Protein AF-0000000079456284 (afdb_homodimer)

Sequence (314 aa):
MHRISYRNSQMFQSAMKPLKIENWASYILQRLMSLLEKGTKCDAVLQLADGKSFMAHSLILFTCSPYFDKPHHKLNDGSSVFLLPPETDDESLVAILRFMYTGKLDISHENFTRIHKLAKILQMHILVQFLASIKRSPVASTRSPQVPKSAHTADMCMHRISYRNSQMFQSAMKPLKIENWASYILQRLMSLLEKGTKCDAVLQLADGKSFMAHSLILFTCSPYFDKPHHKLNDGSSVFLLPPETDDESLVAILRFMYTGKLDISHENFTRIHKLAKILQMHILVQFLASIKRSPVASTRSPQVPKSAHTADMC

pLDDT: mean 82.02, std 24.57, range [24.94, 98.94]

Foldseek 3Di:
DDPPPVDDPVDPDVPPPDDDDPCVVVVVLVVQVVCLVVVHPFQEWEAEPVGDIGTHHLVLLVVQFVLSVDDFDADPVGGTYDYADHLDDPVLVVQVRCCSSHVDGDDDPVCLVVNLVRCVVRVRPVVNVVSVVVVPPPPPPPPPPPPPPPCPDDPPD/DDPPPVDDPVDPDVPPPDDDDPCVVVVVLVVQVVCLVVVHPFQEWEAEPVGDIGTHHLVLLVVQFVLSVDDFDADPVGGTYDYADHLDDPVLVVQVRVCSSHVDGDDDPVCLVVNLVRCVVRVRPVVNVVSVVVVPPPPPPPPDPPDPPPCPPPPPD

Secondary structure (DSSP, 8-state):
------S-----S-----EE-TTHHHHHHHHHHHHHHHTTT--EEEE-TTS-EEEE-HHHHHHH-GGGGS--EE-TTS-EEEEPPTT--HHHHHHHHHHHHHSEE---TTTHHHHHHHHHHTT-HHHHHHHHHHHTS--------------------/------------S-----EE-TTHHHHHHHHHHHHHHHTTT--EEEE-TTS-EEEE-HHHHHHH-GGGGS--EE-TTS-EEEEPPTT--HHHHHHHHHHHHHSEE---TTTHHHHHHHHHHTT-HHHHHHHHHHHTS--------------------

Radius of gyration: 28.11 Å; Cα contacts (8 Å, |Δi|>4): 378; chains: 2; bounding box: 84×124×36 Å

Structure (mmCIF, N/CA/C/O backbone):
data_AF-0000000079456284-model_v1
#
loop_
_entity.id
_entity.type
_entity.pdbx_description
1 polymer 'BTB domain-containing protein'
#
loop_
_atom_site.group_PDB
_atom_site.id
_atom_site.type_symbol
_atom_site.label_atom_id
_atom_site.label_alt_id
_atom_site.label_comp_id
_atom_site.label_asym_id
_atom_site.label_entity_id
_atom_site.label_seq_id
_atom_site.pdbx_PDB_ins_code
_atom_site.Cartn_x
_atom_site.Cartn_y
_atom_site.Cartn_z
_atom_site.occupancy
_atom_site.B_iso_or_equiv
_atom_site.auth_seq_id
_atom_site.auth_comp_id
_atom_site.auth_asym_id
_atom_site.auth_atom_id
_atom_site.pdbx_PDB_model_num
ATOM 1 N N . MET A 1 1 ? -16.672 15.75 -4.84 1 32.16 1 MET A N 1
ATOM 2 C CA . MET A 1 1 ? -15.508 14.93 -4.496 1 32.16 1 MET A CA 1
ATOM 3 C C . MET A 1 1 ? -14.242 15.484 -5.137 1 32.16 1 MET A C 1
ATOM 5 O O . MET A 1 1 ? -14.164 15.617 -6.359 1 32.16 1 MET A O 1
ATOM 9 N N . HIS A 1 2 ? -13.586 16.422 -4.453 1 35.91 2 HIS A N 1
ATOM 10 C CA . HIS A 1 2 ? -12.469 17.125 -5.062 1 35.91 2 HIS A CA 1
ATOM 11 C C . HIS A 1 2 ? -11.273 16.203 -5.285 1 35.91 2 HIS A C 1
ATOM 13 O O . HIS A 1 2 ? -10.914 15.43 -4.402 1 35.91 2 HIS A O 1
ATOM 19 N N . ARG A 1 3 ? -11.141 15.836 -6.492 1 39.69 3 ARG A N 1
ATOM 20 C CA . ARG A 1 3 ? -9.93 15.148 -6.93 1 39.69 3 ARG A CA 1
ATOM 21 C C . ARG A 1 3 ? -8.695 16.016 -6.715 1 39.69 3 ARG A C 1
ATOM 23 O O . ARG A 1 3 ? -8.641 17.156 -7.188 1 39.69 3 ARG A O 1
ATOM 30 N N . ILE A 1 4 ? -8.023 15.867 -5.676 1 42.25 4 ILE A N 1
ATOM 31 C CA . ILE A 1 4 ? -6.82 16.641 -5.418 1 42.25 4 ILE A CA 1
ATOM 32 C C . ILE A 1 4 ? -5.879 16.547 -6.617 1 42.25 4 ILE A C 1
ATOM 34 O O . ILE A 1 4 ? -5.492 15.453 -7.027 1 42.25 4 ILE A O 1
ATOM 38 N N . SER A 1 5 ? -6.082 17.453 -7.531 1 36.69 5 SER A N 1
ATOM 39 C CA . SER A 1 5 ? -5.023 17.547 -8.531 1 36.69 5 SER A CA 1
ATOM 40 C C . SER A 1 5 ? -3.656 17.719 -7.871 1 36.69 5 SER A C 1
ATOM 42 O O . SER A 1 5 ? -3.365 18.766 -7.285 1 36.69 5 SER A O 1
ATOM 44 N N . TYR A 1 6 ? -3.049 16.688 -7.402 1 40.16 6 TYR A N 1
ATOM 45 C CA . TYR A 1 6 ? -1.74 16.734 -6.762 1 40.16 6 TYR A CA 1
ATOM 46 C C . TYR A 1 6 ? -0.737 17.484 -7.629 1 40.16 6 TYR A C 1
ATOM 48 O O . TYR A 1 6 ? 0.429 17.625 -7.254 1 40.16 6 TYR A O 1
ATOM 56 N N . ARG A 1 7 ? -1.041 17.859 -8.898 1 36.09 7 ARG A N 1
ATOM 57 C CA . ARG A 1 7 ? -0.056 18.406 -9.828 1 36.09 7 ARG A CA 1
ATOM 58 C C . ARG A 1 7 ? 0.645 19.625 -9.227 1 36.09 7 ARG A C 1
ATOM 60 O O . ARG A 1 7 ? 0.271 20.094 -8.148 1 36.09 7 ARG A O 1
ATOM 67 N N . ASN A 1 8 ? 0.872 20.719 -10.188 1 33.97 8 ASN A N 1
ATOM 68 C CA . ASN A 1 8 ? 1.872 21.734 -10.453 1 33.97 8 ASN A CA 1
ATOM 69 C C . ASN A 1 8 ? 1.689 22.953 -9.547 1 33.97 8 ASN A C 1
ATOM 71 O O . ASN A 1 8 ? 1.101 23.953 -9.953 1 33.97 8 ASN A O 1
ATOM 75 N N . SER A 1 9 ? 1.181 22.812 -8.438 1 34.94 9 SER A N 1
ATOM 76 C CA . SER A 1 9 ? 1.235 24.172 -7.895 1 34.94 9 SER A CA 1
ATOM 77 C C . SER A 1 9 ? 2.672 24.672 -7.809 1 34.94 9 SER A C 1
ATOM 79 O O . SER A 1 9 ? 3.369 24.422 -6.828 1 34.94 9 SER A O 1
ATOM 81 N N . GLN A 1 10 ? 3.5 24.797 -8.883 1 33.62 10 GLN A N 1
ATOM 82 C CA . GLN A 1 10 ? 4.77 25.516 -8.961 1 33.62 10 GLN A CA 1
ATOM 83 C C . GLN A 1 10 ? 4.625 26.953 -8.445 1 33.62 10 GLN A C 1
ATOM 85 O O . GLN A 1 10 ? 4.707 27.906 -9.219 1 33.62 10 GLN A O 1
ATOM 90 N N . MET A 1 11 ? 3.738 27.391 -7.688 1 32.56 11 MET A N 1
ATOM 91 C CA . MET A 1 11 ? 3.807 28.828 -7.445 1 32.56 11 MET A CA 1
ATOM 92 C C . MET A 1 11 ? 5.18 29.219 -6.91 1 32.56 11 MET A C 1
ATOM 94 O O . MET A 1 11 ? 5.871 28.406 -6.297 1 32.56 11 MET A O 1
ATOM 98 N N . PHE A 1 12 ? 5.773 30.594 -7.102 1 35.44 12 PHE A N 1
ATOM 99 C CA . PHE A 1 12 ? 6.926 31.453 -6.883 1 35.44 12 PHE A CA 1
ATOM 100 C C . PHE A 1 12 ? 7.344 31.438 -5.418 1 35.44 12 PHE A C 1
ATOM 102 O O . PHE A 1 12 ? 8.102 32.312 -4.977 1 35.44 12 PHE A O 1
ATOM 109 N N . GLN A 1 13 ? 6.523 31.047 -4.41 1 39.56 13 GLN A N 1
ATOM 110 C CA . GLN A 1 13 ? 6.977 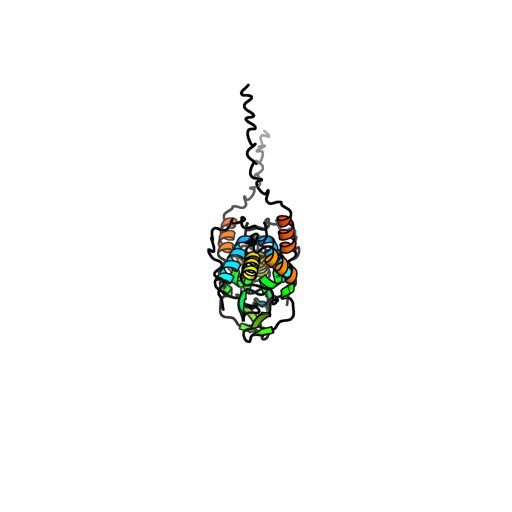31.375 -3.062 1 39.56 13 GLN A CA 1
ATOM 111 C C . GLN A 1 13 ? 8.383 30.844 -2.809 1 39.56 13 GLN A C 1
ATOM 113 O O . GLN A 1 13 ? 8.82 29.906 -3.467 1 39.56 13 GLN A O 1
ATOM 118 N N . SER A 1 14 ? 9.336 31.516 -2.174 1 41.56 14 SER A N 1
ATOM 119 C CA . SER A 1 14 ? 10.625 31.047 -1.672 1 41.56 14 SER A CA 1
ATOM 120 C C . SER A 1 14 ? 10.594 29.562 -1.357 1 41.56 14 SER A C 1
ATOM 122 O O . SER A 1 14 ? 9.945 29.141 -0.397 1 41.56 14 SER A O 1
ATOM 124 N N . ALA A 1 15 ? 10.344 28.672 -2.291 1 46.44 15 ALA A N 1
ATOM 125 C CA . ALA A 1 15 ? 10.055 27.25 -2.457 1 46.44 15 ALA A CA 1
ATOM 126 C C . ALA A 1 15 ? 10.961 26.391 -1.571 1 46.44 15 ALA A C 1
ATOM 128 O O . ALA A 1 15 ? 12.18 26.375 -1.754 1 46.44 15 ALA A O 1
ATOM 129 N N . MET A 1 16 ? 10.922 26.641 -0.245 1 55.06 16 MET A N 1
ATOM 130 C CA . MET A 1 16 ? 11.664 25.625 0.488 1 55.06 16 MET A CA 1
ATOM 131 C C . MET A 1 16 ? 11.578 24.281 -0.221 1 55.06 16 MET A C 1
ATOM 133 O O . MET A 1 16 ? 10.547 23.938 -0.805 1 55.06 16 MET A O 1
ATOM 137 N N . LYS A 1 17 ? 12.719 23.797 -0.726 1 59.44 17 LYS A N 1
ATOM 138 C CA . LYS A 1 17 ? 12.906 22.484 -1.328 1 59.44 17 LYS A CA 1
ATOM 139 C C . LYS A 1 17 ? 12 21.438 -0.673 1 59.44 17 LYS A C 1
ATOM 141 O O . LYS A 1 17 ? 11.844 21.422 0.549 1 59.44 17 LYS A O 1
ATOM 146 N N . PRO A 1 18 ? 11.211 20.781 -1.5 1 70.31 18 PRO A N 1
ATOM 147 C CA . PRO A 1 18 ? 10.492 19.656 -0.876 1 70.31 18 PRO A CA 1
ATOM 148 C C . PRO A 1 18 ? 11.406 18.766 -0.047 1 70.31 18 PRO A C 1
ATOM 150 O O . PRO A 1 18 ? 12.555 18.516 -0.439 1 70.31 18 PRO A O 1
ATOM 153 N N . LEU A 1 19 ? 11.023 18.656 1.148 1 88.06 19 LEU A N 1
ATOM 154 C CA . LEU A 1 19 ? 11.742 17.766 2.043 1 88.06 19 LEU A CA 1
ATOM 155 C C . LEU A 1 19 ? 11.273 16.328 1.852 1 88.06 19 LEU A C 1
ATOM 157 O O . LEU A 1 19 ? 10.086 16.078 1.61 1 88.06 19 LEU A O 1
ATOM 161 N N . LYS A 1 20 ? 12.242 15.477 1.733 1 92.38 20 LYS A N 1
ATOM 162 C CA . LYS A 1 20 ? 11.922 14.078 1.493 1 92.38 20 LYS A CA 1
ATOM 163 C C . LYS A 1 20 ? 12.555 13.18 2.549 1 92.38 20 LYS A C 1
ATOM 165 O O . LYS A 1 20 ? 13.719 13.359 2.91 1 92.38 20 LYS A O 1
ATOM 170 N N . ILE A 1 21 ? 11.766 12.414 3.1 1 94.06 21 ILE A N 1
ATOM 171 C CA . ILE A 1 21 ? 12.312 11.328 3.908 1 94.06 21 ILE A CA 1
ATOM 172 C C . ILE A 1 21 ? 12.828 10.219 2.998 1 94.06 21 ILE A C 1
ATOM 174 O O . ILE A 1 21 ? 12.055 9.617 2.244 1 94.06 21 ILE A O 1
ATOM 178 N N . GLU A 1 22 ? 14.086 9.969 3.244 1 91.31 22 GLU A N 1
ATOM 179 C CA . GLU A 1 22 ? 14.711 8.93 2.432 1 91.31 22 GLU A CA 1
ATOM 180 C C . GLU A 1 22 ? 14.234 7.539 2.855 1 91.31 22 GLU A C 1
ATOM 182 O O . GLU A 1 22 ? 13.898 7.324 4.02 1 91.31 22 GLU A O 1
ATOM 187 N N . ASN A 1 23 ? 14.078 6.633 2.012 1 95.31 23 ASN A N 1
ATOM 188 C CA . ASN A 1 23 ? 13.703 5.238 2.246 1 95.31 23 ASN A CA 1
ATOM 189 C C . ASN A 1 23 ? 12.273 5.117 2.756 1 95.31 23 ASN A C 1
ATOM 191 O O . ASN A 1 23 ? 11.953 4.191 3.502 1 95.31 23 ASN A O 1
ATOM 195 N N . TRP A 1 24 ? 11.5 6.148 2.535 1 97.88 24 TRP A N 1
ATOM 196 C CA . TRP A 1 24 ? 10.102 6.145 2.938 1 97.88 24 TRP A CA 1
ATOM 197 C C . TRP A 1 24 ? 9.359 4.969 2.312 1 97.88 24 TRP A C 1
ATOM 199 O O . TRP A 1 24 ? 8.609 4.262 2.996 1 97.88 24 TRP A O 1
ATOM 209 N N . ALA A 1 25 ? 9.633 4.746 1.046 1 98.38 25 ALA A N 1
ATOM 210 C CA . ALA A 1 25 ? 8.945 3.67 0.336 1 98.38 25 ALA A CA 1
ATOM 211 C C . ALA A 1 25 ? 9.25 2.316 0.969 1 98.38 25 ALA A C 1
ATOM 213 O O . ALA A 1 25 ? 8.352 1.486 1.137 1 98.38 25 ALA A O 1
ATOM 214 N N . SER A 1 26 ? 10.484 2.119 1.29 1 97.94 26 SER A N 1
ATOM 215 C CA . SER A 1 26 ? 10.875 0.873 1.941 1 97.94 26 SER A CA 1
ATOM 216 C C . SER A 1 26 ? 10.195 0.722 3.299 1 97.94 26 SER A C 1
ATOM 218 O O . SER A 1 26 ? 9.766 -0.373 3.664 1 97.94 26 SER A O 1
ATOM 220 N N . TYR A 1 27 ? 10.102 1.815 4.008 1 98.12 27 TYR A N 1
ATOM 221 C CA . TYR A 1 27 ? 9.438 1.807 5.301 1 98.12 27 TYR A CA 1
ATOM 222 C C . TYR A 1 27 ? 7.969 1.409 5.156 1 98.12 27 TYR A C 1
ATOM 224 O O . TYR A 1 27 ? 7.477 0.554 5.895 1 98.12 27 TYR A O 1
ATOM 232 N N . ILE A 1 28 ? 7.297 1.982 4.191 1 98.75 28 ILE A N 1
ATOM 233 C CA . ILE A 1 28 ? 5.879 1.712 3.979 1 98.75 28 ILE A CA 1
ATOM 234 C C . ILE A 1 28 ? 5.684 0.246 3.6 1 98.75 28 ILE A C 1
ATOM 236 O O . ILE A 1 28 ? 4.812 -0.434 4.148 1 98.75 28 ILE A O 1
ATOM 240 N N . LEU A 1 29 ? 6.441 -0.225 2.689 1 98.75 29 LEU A N 1
ATOM 241 C CA . LEU A 1 29 ? 6.281 -1.598 2.223 1 98.75 29 LEU A CA 1
ATOM 242 C C . LEU A 1 29 ? 6.574 -2.592 3.342 1 98.75 29 LEU A C 1
ATOM 244 O O . LEU A 1 29 ? 5.922 -3.633 3.438 1 98.75 29 LEU A O 1
ATOM 248 N N . GLN A 1 30 ? 7.551 -2.281 4.168 1 98.5 30 GLN A N 1
ATOM 249 C CA . GLN A 1 30 ? 7.852 -3.131 5.312 1 98.5 30 GLN A CA 1
ATOM 250 C C . GLN A 1 30 ? 6.668 -3.199 6.273 1 98.5 30 GLN A C 1
ATOM 252 O O . GLN A 1 30 ? 6.359 -4.262 6.816 1 98.5 30 GLN A O 1
ATOM 257 N N . ARG A 1 31 ? 6.09 -2.119 6.484 1 98.69 31 ARG A N 1
ATOM 258 C CA . ARG A 1 31 ? 4.91 -2.102 7.344 1 98.69 31 ARG A CA 1
ATOM 259 C C . ARG A 1 31 ? 3.77 -2.904 6.727 1 98.69 31 ARG A C 1
ATOM 261 O O . ARG A 1 31 ? 3.068 -3.637 7.426 1 98.69 31 ARG A O 1
ATOM 268 N N . LEU A 1 32 ? 3.609 -2.746 5.445 1 98.88 32 LEU A N 1
ATOM 269 C CA . LEU A 1 32 ? 2.584 -3.52 4.75 1 98.88 32 LEU A CA 1
ATOM 270 C C . LEU A 1 32 ? 2.871 -5.016 4.852 1 98.88 32 LEU A C 1
ATOM 272 O O . LEU A 1 32 ? 1.95 -5.816 5.012 1 98.88 32 LEU A O 1
ATOM 276 N N . MET A 1 33 ? 4.121 -5.387 4.746 1 98.69 33 MET A N 1
ATOM 277 C CA . MET A 1 33 ? 4.512 -6.785 4.922 1 98.69 33 MET A CA 1
ATOM 278 C C . MET A 1 33 ? 4.148 -7.281 6.316 1 98.69 33 MET A C 1
ATOM 280 O O . MET A 1 33 ? 3.639 -8.391 6.473 1 98.69 33 MET A O 1
ATOM 284 N N . SER A 1 34 ? 4.434 -6.457 7.301 1 98.62 34 SER A N 1
ATOM 285 C CA . SER A 1 34 ? 4.09 -6.812 8.672 1 98.62 34 SER A CA 1
ATOM 286 C C . SER A 1 34 ? 2.586 -7.008 8.836 1 98.62 34 SER A C 1
ATOM 288 O O . SER A 1 34 ? 2.145 -7.93 9.523 1 98.62 34 SER A O 1
ATOM 290 N N . LEU A 1 35 ? 1.816 -6.168 8.219 1 98.69 35 LEU A N 1
ATOM 291 C CA . LEU A 1 35 ? 0.365 -6.301 8.266 1 98.69 35 LEU A CA 1
ATOM 292 C C . LEU A 1 35 ? -0.084 -7.602 7.613 1 98.69 35 LEU A C 1
ATOM 294 O O . LEU A 1 35 ? -0.994 -8.273 8.109 1 98.69 35 LEU A O 1
ATOM 298 N N . LEU A 1 36 ? 0.543 -7.895 6.492 1 98.62 36 LEU A N 1
ATOM 299 C CA . LEU A 1 36 ? 0.215 -9.148 5.816 1 98.62 36 LEU A CA 1
ATOM 300 C C . LEU A 1 36 ? 0.466 -10.336 6.73 1 98.62 36 LEU A C 1
ATOM 302 O O . LEU A 1 36 ? -0.385 -11.227 6.852 1 98.62 36 LEU A O 1
ATOM 306 N N . GLU A 1 37 ? 1.583 -10.32 7.398 1 97.94 37 GLU A N 1
ATOM 307 C CA . GLU A 1 37 ? 1.977 -11.43 8.266 1 97.94 37 GLU A CA 1
ATOM 308 C C . GLU A 1 37 ? 1.005 -11.594 9.43 1 97.94 37 GLU A C 1
ATOM 310 O O . GLU A 1 37 ? 0.738 -12.711 9.867 1 97.94 37 GLU A O 1
ATOM 315 N N . LYS A 1 38 ? 0.488 -10.508 9.867 1 98 38 LYS A N 1
ATOM 316 C CA . LYS A 1 38 ? -0.421 -10.531 11.008 1 98 38 LYS A CA 1
ATOM 317 C C . LYS A 1 38 ? -1.867 -10.719 10.555 1 98 38 LYS A C 1
ATOM 319 O O . LYS A 1 38 ? -2.766 -10.883 11.383 1 98 38 LYS A O 1
ATOM 324 N N . GLY A 1 39 ? -2.088 -10.609 9.297 1 97.81 39 GLY A N 1
ATOM 325 C CA . GLY A 1 39 ? -3.436 -10.711 8.766 1 97.81 39 GLY A CA 1
ATOM 326 C C . GLY A 1 39 ? -4.273 -9.477 9.023 1 97.81 39 GLY A C 1
ATOM 327 O O . GLY A 1 39 ? -5.504 -9.516 8.922 1 97.81 39 GLY A O 1
ATOM 328 N N . THR A 1 40 ? -3.576 -8.438 9.391 1 98.19 40 THR A N 1
ATOM 329 C CA . THR A 1 40 ? -4.27 -7.199 9.727 1 98.19 40 THR A CA 1
ATOM 330 C C . THR A 1 40 ? -4.691 -6.453 8.461 1 98.19 40 THR A C 1
ATOM 332 O O . THR A 1 40 ? -3.881 -6.258 7.555 1 98.19 40 THR A O 1
ATOM 335 N N . LYS A 1 41 ? -5.961 -6.102 8.352 1 97.69 41 LYS A N 1
ATOM 336 C CA . LYS A 1 41 ? -6.566 -5.312 7.285 1 97.69 41 LYS A CA 1
ATOM 337 C C . LYS A 1 41 ? -6.508 -6.051 5.949 1 97.69 41 LYS A C 1
ATOM 339 O O . LYS A 1 41 ? -6.59 -5.43 4.887 1 97.69 41 LYS A O 1
ATOM 344 N N . CYS A 1 42 ? -6.285 -7.344 6.016 1 98.5 42 CYS A N 1
ATOM 345 C CA . CYS A 1 42 ? -6.379 -8.117 4.781 1 98.5 42 CYS A CA 1
ATOM 346 C C . CYS A 1 42 ? -7.82 -8.195 4.297 1 98.5 42 CYS A C 1
ATOM 348 O O . CYS A 1 42 ? -8.727 -8.516 5.07 1 98.5 42 CYS A O 1
ATOM 350 N N . ASP A 1 43 ? -7.984 -7.934 3.004 1 98.12 43 ASP A N 1
ATOM 351 C CA . ASP A 1 43 ? -9.344 -7.871 2.477 1 98.12 43 ASP A CA 1
ATOM 352 C C . ASP A 1 43 ? -9.477 -8.703 1.206 1 98.12 43 ASP A C 1
ATOM 354 O O . ASP A 1 43 ? -10.383 -8.477 0.402 1 98.12 43 ASP A O 1
ATOM 358 N N . ALA A 1 44 ? -8.609 -9.625 0.939 1 98.62 44 ALA A N 1
ATOM 359 C CA . ALA A 1 44 ? -8.672 -10.547 -0.193 1 98.62 44 ALA A CA 1
ATOM 360 C C . ALA A 1 44 ? -8.328 -11.969 0.239 1 98.62 44 ALA A C 1
ATOM 362 O O . ALA A 1 44 ? -7.422 -12.18 1.047 1 98.62 44 ALA A O 1
ATOM 363 N N . VAL A 1 45 ? -9.055 -12.844 -0.279 1 98.5 45 VAL A N 1
ATOM 364 C CA . VAL A 1 45 ? -8.812 -14.266 -0.057 1 98.5 45 VAL A CA 1
ATOM 365 C C . VAL A 1 45 ? -8.43 -14.938 -1.374 1 98.5 45 VAL A C 1
ATOM 367 O O . VAL A 1 45 ? -9.188 -14.883 -2.35 1 98.5 45 VAL A O 1
ATOM 370 N N . LEU A 1 46 ? -7.258 -15.492 -1.42 1 98.56 46 LEU A N 1
ATOM 371 C CA . LEU A 1 46 ? -6.789 -16.266 -2.557 1 98.56 46 LEU A CA 1
ATOM 372 C C . LEU A 1 46 ? -7 -17.766 -2.314 1 98.56 46 LEU A C 1
ATOM 374 O O . LEU A 1 46 ? -6.395 -18.344 -1.41 1 98.56 46 LEU A O 1
ATOM 378 N N . GLN A 1 47 ? -7.781 -18.344 -3.156 1 97.94 47 GLN A N 1
ATOM 379 C CA . GLN A 1 47 ? -8.164 -19.734 -2.949 1 97.94 47 GLN A CA 1
ATOM 380 C C . GLN A 1 47 ? -7.477 -20.656 -3.955 1 97.94 47 GLN A C 1
ATOM 382 O O . GLN A 1 47 ? -7.52 -20.406 -5.16 1 97.94 47 GLN A O 1
ATOM 387 N N . LEU A 1 48 ? -6.867 -21.688 -3.447 1 98 48 LEU A N 1
ATOM 388 C CA . LEU A 1 48 ? -6.238 -22.703 -4.281 1 98 48 LEU A CA 1
ATOM 389 C C . LEU A 1 48 ? -7.211 -23.844 -4.582 1 98 48 LEU A C 1
ATOM 391 O O . LEU A 1 48 ? -8.25 -23.969 -3.928 1 98 48 LEU A O 1
ATOM 395 N N . ALA A 1 49 ? -6.879 -24.688 -5.551 1 96.5 49 ALA A N 1
ATOM 396 C CA . ALA A 1 49 ? -7.734 -25.781 -6 1 96.5 49 ALA A CA 1
ATOM 397 C C . ALA A 1 49 ? -7.914 -26.812 -4.902 1 96.5 49 ALA A C 1
ATOM 399 O O . ALA A 1 49 ? -8.961 -27.469 -4.812 1 96.5 49 ALA A O 1
ATOM 400 N N . ASP A 1 50 ? -6.965 -26.953 -4.062 1 95.56 50 ASP A N 1
ATOM 401 C CA . ASP A 1 50 ? -7.035 -27.984 -3.033 1 95.56 50 ASP A CA 1
ATOM 402 C C . ASP A 1 50 ? -7.809 -27.5 -1.812 1 95.56 50 ASP A C 1
ATOM 404 O O . ASP A 1 50 ? -7.902 -28.203 -0.804 1 95.56 50 ASP A O 1
ATOM 408 N N . GLY A 1 51 ? -8.234 -26.266 -1.8 1 94.88 51 GLY A N 1
ATOM 409 C CA . GLY A 1 51 ? -9.078 -25.75 -0.729 1 94.88 51 GLY A CA 1
ATOM 410 C C . GLY A 1 51 ? -8.344 -24.828 0.217 1 94.88 51 GLY A C 1
ATOM 411 O O . GLY A 1 51 ? -8.969 -24.141 1.029 1 94.88 51 GLY A O 1
ATOM 412 N N . LYS A 1 52 ? -7.027 -24.828 0.103 1 97.12 52 LYS A N 1
ATOM 413 C CA . LYS A 1 52 ? -6.258 -23.875 0.913 1 97.12 52 LYS A CA 1
ATOM 414 C C . LYS A 1 52 ? -6.52 -22.438 0.482 1 97.12 52 LYS A C 1
ATOM 416 O O . LYS A 1 52 ? -6.836 -22.188 -0.681 1 97.12 52 LYS A O 1
ATOM 421 N N . SER A 1 53 ? -6.453 -21.578 1.447 1 97.31 53 SER A N 1
ATOM 422 C CA . SER A 1 53 ? -6.68 -20.172 1.142 1 97.31 53 SER A CA 1
ATOM 423 C C . SER A 1 53 ? -5.637 -19.281 1.815 1 97.31 53 SER A C 1
ATOM 425 O O . SER A 1 53 ? -5.125 -19.625 2.887 1 97.31 53 SER A O 1
ATOM 427 N N . PHE A 1 54 ? -5.324 -18.188 1.221 1 98.25 54 PHE A N 1
ATOM 428 C CA . PHE A 1 54 ? -4.398 -17.172 1.715 1 98.25 54 PHE A CA 1
ATOM 429 C C . PHE A 1 54 ? -5.043 -15.797 1.688 1 98.25 54 PHE A C 1
ATOM 431 O O . PHE A 1 54 ? -5.809 -15.484 0.777 1 98.25 54 PHE A O 1
ATOM 438 N N . MET A 1 55 ? -4.707 -15.016 2.689 1 98.25 55 MET A N 1
ATOM 439 C CA . MET A 1 55 ? -5.227 -13.648 2.729 1 98.25 55 MET A CA 1
ATOM 440 C C . MET A 1 55 ? -4.156 -12.648 2.314 1 98.25 55 MET A C 1
ATOM 442 O O . MET A 1 55 ? -2.965 -12.883 2.516 1 98.25 55 MET A O 1
ATOM 446 N N . ALA A 1 56 ? -4.551 -11.617 1.722 1 98.81 56 ALA A N 1
ATOM 447 C CA . ALA A 1 56 ? -3.664 -10.523 1.316 1 98.81 56 ALA A CA 1
ATOM 448 C C . ALA A 1 56 ? -4.43 -9.211 1.19 1 98.81 56 ALA A C 1
ATOM 450 O O . ALA A 1 56 ? -5.629 -9.156 1.467 1 98.81 56 ALA A O 1
ATOM 451 N N . HIS A 1 57 ? -3.801 -8.172 0.943 1 98.88 57 HIS A N 1
ATOM 452 C CA . HIS A 1 57 ? -4.438 -6.887 0.681 1 98.88 57 HIS A CA 1
ATOM 453 C C . HIS A 1 57 ? -4.758 -6.723 -0.8 1 98.88 57 HIS A C 1
ATOM 455 O O . HIS A 1 57 ? -3.859 -6.754 -1.642 1 98.88 57 HIS A O 1
ATOM 461 N N . SER A 1 58 ? -6.02 -6.508 -1.109 1 98.56 58 SER A N 1
ATOM 462 C CA . SER A 1 58 ? -6.441 -6.41 -2.502 1 98.56 58 SER A CA 1
ATOM 463 C C . SER A 1 58 ? -5.727 -5.273 -3.223 1 98.56 58 SER A C 1
ATOM 465 O O . SER A 1 58 ? -5.414 -5.379 -4.41 1 98.56 58 SER A O 1
ATOM 467 N N . LEU A 1 59 ? -5.488 -4.172 -2.471 1 98.88 59 LEU A N 1
ATOM 468 C CA . LEU A 1 59 ? -4.805 -3.027 -3.062 1 98.88 59 LEU A CA 1
ATOM 469 C C . LEU A 1 59 ? -3.416 -3.416 -3.553 1 98.88 59 LEU A C 1
ATOM 471 O O . LEU A 1 59 ? -3.016 -3.041 -4.656 1 98.88 59 LEU A O 1
ATOM 475 N N . ILE A 1 60 ? -2.613 -4.16 -2.762 1 98.94 60 ILE A N 1
ATOM 476 C CA . ILE A 1 60 ? -1.269 -4.582 -3.137 1 98.94 60 ILE A CA 1
ATOM 477 C C . ILE A 1 60 ? -1.345 -5.586 -4.285 1 98.94 60 ILE A C 1
ATOM 479 O O . ILE A 1 60 ? -0.56 -5.512 -5.234 1 98.94 60 ILE A O 1
ATOM 483 N N . LEU A 1 61 ? -2.324 -6.543 -4.227 1 98.81 61 LEU A N 1
ATOM 484 C CA . LEU A 1 61 ? -2.521 -7.496 -5.312 1 98.81 61 LEU A CA 1
ATOM 485 C C . LEU A 1 61 ? -2.768 -6.773 -6.633 1 98.81 61 LEU A C 1
ATOM 487 O O . LEU A 1 61 ? -2.105 -7.055 -7.633 1 98.81 61 LEU A O 1
ATOM 491 N N . PHE A 1 62 ? -3.664 -5.824 -6.578 1 98.75 62 PHE A N 1
ATOM 492 C CA . PHE A 1 62 ? -4.035 -5.059 -7.766 1 98.75 62 PHE A CA 1
ATOM 493 C C . PHE A 1 62 ? -2.85 -4.25 -8.281 1 98.75 62 PHE A C 1
ATOM 495 O O . PHE A 1 62 ? -2.621 -4.176 -9.492 1 98.75 62 PHE A O 1
ATOM 502 N N . THR A 1 63 ? -2.127 -3.674 -7.402 1 98.69 63 THR A N 1
ATOM 503 C CA . THR A 1 63 ? -0.99 -2.828 -7.746 1 98.69 63 THR A CA 1
ATOM 504 C C . THR A 1 63 ? 0.087 -3.635 -8.461 1 98.69 63 THR A C 1
ATOM 506 O O . THR A 1 63 ? 0.731 -3.135 -9.391 1 98.69 63 THR A O 1
ATOM 509 N N . CYS A 1 64 ? 0.255 -4.863 -8.117 1 98.56 64 CYS A N 1
ATOM 510 C CA . CYS A 1 64 ? 1.352 -5.684 -8.625 1 98.56 64 CYS A CA 1
ATOM 511 C C . CYS A 1 64 ? 0.899 -6.535 -9.805 1 98.56 64 CYS A C 1
ATOM 513 O O . CYS A 1 64 ? 1.722 -6.984 -10.602 1 98.56 64 CYS A O 1
ATOM 515 N N . SER A 1 65 ? -0.381 -6.809 -9.914 1 98.62 65 SER A N 1
ATOM 516 C CA . SER A 1 65 ? -0.874 -7.805 -10.859 1 98.62 65 SER A CA 1
ATOM 517 C C . SER A 1 65 ? -2.23 -7.402 -11.43 1 98.62 65 SER A C 1
ATOM 519 O O . SER A 1 65 ? -3.254 -7.52 -10.75 1 98.62 65 SER A O 1
ATOM 521 N N . PRO A 1 66 ? -2.322 -6.996 -12.711 1 97.75 66 PRO A N 1
ATOM 522 C CA . PRO A 1 66 ? -3.605 -6.684 -13.344 1 97.75 66 PRO A CA 1
ATOM 523 C C . PRO A 1 66 ? -4.582 -7.855 -13.312 1 97.75 66 PRO A C 1
ATOM 525 O O . PRO A 1 66 ? -5.785 -7.664 -13.5 1 97.75 66 PRO A O 1
ATOM 528 N N . TYR A 1 67 ? -4.074 -9.016 -13.086 1 98.19 67 TYR A N 1
ATOM 529 C CA . TYR A 1 67 ? -4.91 -10.203 -12.953 1 98.19 67 TYR A CA 1
ATOM 530 C C . TYR A 1 67 ? -6.004 -9.992 -11.914 1 98.19 67 TYR A C 1
ATOM 532 O O . TYR A 1 67 ? -7.125 -10.477 -12.07 1 98.19 67 TYR A O 1
ATOM 540 N N . PHE A 1 68 ? -5.77 -9.25 -10.922 1 98.25 68 PHE A N 1
ATOM 541 C CA . PHE A 1 68 ? -6.676 -9.109 -9.781 1 98.25 68 PHE A CA 1
ATOM 542 C C . PHE A 1 68 ? -7.66 -7.969 -10.008 1 98.25 68 PHE A C 1
ATOM 544 O O . PHE A 1 68 ? -8.406 -7.594 -9.102 1 98.25 68 PHE A O 1
ATOM 551 N N . ASP A 1 69 ? -7.637 -7.387 -11.125 1 97 69 ASP A N 1
ATOM 552 C CA . ASP A 1 69 ? -8.68 -6.445 -11.523 1 97 69 ASP A CA 1
ATOM 553 C C . ASP A 1 69 ? -9.82 -7.16 -12.234 1 97 69 ASP A C 1
ATOM 555 O O . ASP A 1 69 ? -10.758 -6.52 -12.727 1 97 69 ASP A O 1
ATOM 559 N N . LYS A 1 70 ? -9.938 -8.375 -12.195 1 95 70 LYS A N 1
ATOM 560 C CA . LYS A 1 70 ? -10.984 -9.172 -12.844 1 95 70 LYS A CA 1
ATOM 561 C C . LYS A 1 70 ? -12.234 -9.242 -11.977 1 95 70 LYS A C 1
ATOM 563 O O . LYS A 1 70 ? -12.18 -8.992 -10.773 1 95 70 LYS A O 1
ATOM 568 N N . PRO A 1 71 ? -13.344 -9.508 -12.617 1 93.88 71 PRO A N 1
ATOM 569 C CA . PRO A 1 71 ? -14.547 -9.758 -11.82 1 93.88 71 PRO A CA 1
ATOM 570 C C . PRO A 1 71 ? -14.352 -10.867 -10.789 1 93.88 71 PRO A C 1
ATOM 572 O O . PRO A 1 71 ? -13.68 -11.867 -11.07 1 93.88 71 PRO A O 1
ATOM 575 N N . HIS A 1 72 ? -14.844 -10.625 -9.641 1 94.69 72 HIS A N 1
ATOM 576 C CA . HIS A 1 72 ? -14.688 -11.57 -8.547 1 94.69 72 HIS A CA 1
ATOM 577 C C . HIS A 1 72 ? -15.859 -11.492 -7.574 1 94.69 72 HIS A C 1
ATOM 579 O O . HIS A 1 72 ? -16.672 -10.57 -7.652 1 94.69 72 HIS A O 1
ATOM 585 N N . HIS A 1 73 ? -15.844 -12.484 -6.797 1 94 73 HIS A N 1
ATOM 586 C CA . HIS A 1 73 ? -16.875 -12.57 -5.77 1 94 73 HIS A CA 1
ATOM 587 C C . HIS A 1 73 ? -16.453 -11.836 -4.504 1 94 73 HIS A C 1
ATOM 589 O O . HIS A 1 73 ? -15.258 -11.773 -4.191 1 94 73 HIS A O 1
ATOM 595 N N . LYS A 1 74 ? -17.469 -11.297 -3.811 1 94.69 74 LYS A N 1
ATOM 596 C CA . LYS A 1 74 ? -17.219 -10.672 -2.514 1 94.69 74 LYS A CA 1
ATOM 597 C C . LYS A 1 74 ? -17.969 -11.398 -1.4 1 94.69 74 LYS A C 1
ATOM 599 O O . LYS A 1 74 ? -19.109 -11.836 -1.585 1 94.69 74 LYS A O 1
ATOM 604 N N . LEU A 1 75 ? -17.281 -11.492 -0.323 1 94.31 75 LEU A N 1
ATOM 605 C CA . LEU A 1 75 ? -17.922 -12.039 0.871 1 94.31 75 LEU A CA 1
ATOM 606 C C . LEU A 1 75 ? -18.797 -10.992 1.547 1 94.31 75 LEU A C 1
ATOM 608 O O . LEU A 1 75 ? -18.797 -9.828 1.149 1 94.31 75 LEU A O 1
ATOM 612 N N . ASN A 1 76 ? -19.516 -11.422 2.559 1 90.88 76 ASN A N 1
ATOM 613 C CA . ASN A 1 76 ? -20.438 -10.547 3.279 1 90.88 76 ASN A CA 1
ATOM 614 C C . ASN A 1 76 ? -19.703 -9.398 3.953 1 90.88 76 ASN A C 1
ATOM 616 O O . ASN A 1 76 ? -20.234 -8.297 4.082 1 90.88 76 ASN A O 1
ATOM 620 N N . ASP A 1 77 ? -18.453 -9.688 4.332 1 91.06 77 ASP A N 1
ATOM 621 C CA . ASP A 1 77 ? -17.703 -8.656 5.035 1 91.06 77 ASP A CA 1
ATOM 622 C C . ASP A 1 77 ? -17 -7.715 4.047 1 91.06 77 ASP A C 1
ATOM 624 O O . ASP A 1 77 ? -16.25 -6.828 4.453 1 91.06 77 ASP A O 1
ATOM 628 N N . GLY A 1 78 ? -17.219 -8.008 2.775 1 92.12 78 GLY A N 1
ATOM 629 C CA . GLY A 1 78 ? -16.688 -7.133 1.745 1 92.12 78 GLY A CA 1
ATOM 630 C C . GLY A 1 78 ? -15.375 -7.629 1.163 1 92.12 78 GLY A C 1
ATOM 631 O O . GLY A 1 78 ? -14.859 -7.051 0.203 1 92.12 78 GLY A O 1
ATOM 632 N N . SER A 1 79 ? -14.867 -8.727 1.719 1 95.56 79 SER A N 1
ATOM 633 C CA . SER A 1 79 ? -13.594 -9.25 1.229 1 95.56 79 SER A CA 1
ATOM 634 C C . SER A 1 79 ? -13.742 -9.836 -0.172 1 95.56 79 SER A C 1
ATOM 636 O O . SER A 1 79 ? -14.75 -10.469 -0.484 1 95.56 79 SER A O 1
ATOM 638 N N . SER A 1 80 ? -12.75 -9.594 -0.954 1 97.31 80 SER A N 1
ATOM 639 C CA . SER A 1 80 ? -12.688 -10.164 -2.299 1 97.31 80 SER A CA 1
ATOM 640 C C . SER A 1 80 ? -12.188 -11.602 -2.271 1 97.31 80 SER A C 1
ATOM 642 O O . SER A 1 80 ? -11.219 -11.914 -1.572 1 97.31 80 SER A O 1
ATOM 644 N N . VAL A 1 81 ? -12.836 -12.438 -3.049 1 98.19 81 VAL A N 1
ATOM 645 C CA . VAL A 1 81 ? -12.391 -13.82 -3.166 1 98.19 81 VAL A CA 1
ATOM 646 C C . VAL A 1 81 ? -11.891 -14.086 -4.586 1 98.19 81 VAL A C 1
ATOM 648 O O . VAL A 1 81 ? -12.617 -13.867 -5.559 1 98.19 81 VAL A O 1
ATOM 651 N N . PHE A 1 82 ? -10.688 -14.508 -4.691 1 98.38 82 PHE A N 1
ATOM 652 C CA . PHE A 1 82 ? -10.102 -14.859 -5.977 1 98.38 82 PHE A CA 1
ATOM 653 C C . PHE A 1 82 ? -9.789 -16.359 -6.039 1 98.38 82 PHE A C 1
ATOM 655 O O . PHE A 1 82 ? -9.016 -16.859 -5.223 1 98.38 82 PHE A O 1
ATOM 662 N N . LEU A 1 83 ? -10.359 -17.062 -6.973 1 97.56 83 LEU A N 1
ATOM 663 C CA . LEU A 1 83 ? -9.969 -18.438 -7.27 1 97.56 83 LEU A CA 1
ATOM 664 C C . LEU A 1 83 ? -8.789 -18.484 -8.227 1 97.56 83 LEU A C 1
ATOM 666 O O . LEU A 1 83 ? -8.891 -18.016 -9.367 1 97.56 83 LEU A O 1
ATOM 670 N N . LEU A 1 84 ? -7.711 -19.047 -7.711 1 98.06 84 LEU A N 1
ATOM 671 C CA . LEU A 1 84 ? -6.5 -19.047 -8.516 1 98.06 84 LEU A CA 1
ATOM 672 C C . LEU A 1 84 ? -6.488 -20.219 -9.492 1 98.06 84 LEU A C 1
ATOM 674 O O . LEU A 1 84 ? -7.238 -21.188 -9.312 1 98.06 84 LEU A O 1
ATOM 678 N N . PRO A 1 85 ? -5.645 -20.109 -10.523 1 97.19 85 PRO A N 1
ATOM 679 C CA . PRO A 1 85 ? -5.539 -21.234 -11.461 1 97.19 85 PRO A CA 1
ATOM 680 C C . PRO A 1 85 ? -5.238 -22.562 -10.766 1 97.19 85 PRO A C 1
ATOM 682 O O . PRO A 1 85 ? -4.484 -22.594 -9.789 1 97.19 85 PRO A O 1
ATOM 685 N N . PRO A 1 86 ? -5.738 -23.625 -11.266 1 96.62 86 PRO A N 1
ATOM 686 C CA . PRO A 1 86 ? -5.613 -24.922 -10.602 1 96.62 86 PRO A CA 1
ATOM 687 C C . PRO A 1 86 ? -4.16 -25.359 -10.414 1 96.62 86 PRO A C 1
ATOM 689 O O . PRO A 1 86 ? -3.848 -26.094 -9.477 1 96.62 86 PRO A O 1
ATOM 692 N N . GLU A 1 87 ? -3.305 -24.953 -11.266 1 95.06 87 GLU A N 1
ATOM 693 C CA . GLU A 1 87 ? -1.91 -25.391 -11.219 1 95.06 87 GLU A CA 1
ATOM 694 C C . GLU A 1 87 ? -1.13 -24.625 -10.156 1 95.06 87 GLU A C 1
ATOM 696 O O . GLU A 1 87 ? 0.032 -24.922 -9.883 1 95.06 87 GLU A O 1
ATOM 701 N N . THR A 1 88 ? -1.782 -23.672 -9.508 1 97.31 88 THR A N 1
ATOM 702 C CA . THR A 1 88 ? -1.101 -22.875 -8.492 1 97.31 88 THR A CA 1
ATOM 703 C C . THR A 1 88 ? -0.858 -23.703 -7.234 1 97.31 88 THR A C 1
ATOM 705 O O . THR A 1 88 ? -1.802 -24.219 -6.641 1 97.31 88 THR A O 1
ATOM 708 N N . ASP A 1 89 ? 0.393 -23.797 -6.883 1 96.25 89 ASP A N 1
ATOM 709 C CA . ASP A 1 89 ? 0.708 -24.484 -5.637 1 96.25 89 ASP A CA 1
ATOM 710 C C . ASP A 1 89 ? 1.035 -23.484 -4.527 1 96.25 89 ASP A C 1
ATOM 712 O O . ASP A 1 89 ? 1.355 -22.328 -4.797 1 96.25 89 ASP A O 1
ATOM 716 N N . ASP A 1 90 ? 0.994 -24 -3.32 1 95.38 90 ASP A N 1
ATOM 717 C CA . ASP A 1 90 ? 1.162 -23.156 -2.139 1 95.38 90 ASP A CA 1
ATOM 718 C C . ASP A 1 90 ? 2.529 -22.469 -2.139 1 95.38 90 ASP A C 1
ATOM 720 O O . ASP A 1 90 ? 2.633 -21.281 -1.855 1 95.38 90 ASP A O 1
ATOM 724 N N . GLU A 1 91 ? 3.561 -23.219 -2.432 1 95 91 GLU A N 1
ATOM 725 C CA . GLU A 1 91 ? 4.926 -22.703 -2.398 1 95 91 GLU A CA 1
ATOM 726 C C . GLU A 1 91 ? 5.102 -21.531 -3.375 1 95 91 GLU A C 1
ATOM 728 O O . GLU A 1 91 ? 5.652 -20.5 -3.02 1 95 91 GLU A O 1
ATOM 733 N N . SER A 1 92 ? 4.637 -21.688 -4.602 1 96.62 92 SER A N 1
ATOM 734 C CA . SER A 1 92 ? 4.754 -20.672 -5.629 1 96.62 92 SER A CA 1
ATOM 735 C C . SER A 1 92 ? 3.957 -19.422 -5.258 1 96.62 92 SER A C 1
ATOM 737 O O . SER A 1 92 ? 4.426 -18.297 -5.453 1 96.62 92 SER A O 1
ATOM 739 N N . LEU A 1 93 ? 2.783 -19.656 -4.707 1 98 93 LEU A N 1
ATOM 740 C CA . LEU A 1 93 ? 1.952 -18.516 -4.324 1 98 93 LEU A CA 1
ATOM 741 C C . LEU A 1 93 ? 2.604 -17.719 -3.195 1 98 93 LEU A C 1
ATOM 743 O O . LEU A 1 93 ? 2.656 -16.5 -3.248 1 98 93 LEU A O 1
ATOM 747 N N . VAL A 1 94 ? 3.062 -18.469 -2.238 1 97.06 94 VAL A N 1
ATOM 748 C CA . VAL A 1 94 ? 3.707 -17.812 -1.102 1 97.06 94 VAL A CA 1
ATOM 749 C C . VAL A 1 94 ? 4.918 -17.016 -1.58 1 97.06 94 VAL A C 1
ATOM 751 O O . VAL A 1 94 ? 5.141 -15.891 -1.141 1 97.06 94 VAL A O 1
ATOM 754 N N . ALA A 1 95 ? 5.73 -17.562 -2.463 1 96.06 95 ALA A N 1
ATOM 755 C CA . ALA A 1 95 ? 6.891 -16.875 -3.018 1 96.06 95 ALA A CA 1
ATOM 756 C C . ALA A 1 95 ? 6.48 -15.602 -3.74 1 96.06 95 ALA A C 1
ATOM 758 O O . ALA A 1 95 ? 7.109 -14.555 -3.572 1 96.06 95 ALA A O 1
ATOM 759 N N . ILE A 1 96 ? 5.418 -15.68 -4.477 1 97.88 96 ILE A N 1
ATOM 760 C CA . ILE A 1 96 ? 4.941 -14.539 -5.258 1 97.88 96 ILE A CA 1
ATOM 761 C C . ILE A 1 96 ? 4.387 -13.469 -4.32 1 97.88 96 ILE A C 1
ATOM 763 O O . ILE A 1 96 ? 4.668 -12.281 -4.492 1 97.88 96 ILE A O 1
ATOM 767 N N . LEU A 1 97 ? 3.598 -13.883 -3.32 1 98.31 97 LEU A N 1
ATOM 768 C CA . LEU A 1 97 ? 3.064 -12.938 -2.35 1 98.31 97 LEU A CA 1
ATOM 769 C C . LEU A 1 97 ? 4.191 -12.219 -1.61 1 98.31 97 LEU A C 1
ATOM 771 O O . LEU A 1 97 ? 4.164 -11 -1.457 1 98.31 97 LEU A O 1
ATOM 775 N N . ARG A 1 98 ? 5.133 -12.992 -1.204 1 97.25 98 ARG A N 1
ATOM 776 C CA . ARG A 1 98 ? 6.285 -12.391 -0.542 1 97.25 98 ARG A CA 1
ATOM 777 C C . ARG A 1 98 ? 6.984 -11.398 -1.459 1 97.25 98 ARG A C 1
ATOM 779 O O . ARG A 1 98 ? 7.359 -10.305 -1.026 1 97.25 98 ARG A O 1
ATOM 786 N N . PHE A 1 99 ? 7.168 -11.75 -2.65 1 97.88 99 PHE A N 1
ATOM 787 C CA . PHE A 1 99 ? 7.789 -10.859 -3.623 1 97.88 99 PHE A CA 1
ATOM 788 C C . PHE A 1 99 ? 7.012 -9.547 -3.732 1 97.88 99 PHE A C 1
ATOM 790 O O . PHE A 1 99 ? 7.602 -8.469 -3.713 1 97.88 99 PHE A O 1
ATOM 797 N N . MET A 1 100 ? 5.707 -9.617 -3.809 1 98.69 100 MET A N 1
ATOM 798 C CA . MET A 1 100 ? 4.871 -8.43 -3.943 1 98.69 100 MET A CA 1
ATOM 799 C C . MET A 1 100 ? 5.133 -7.445 -2.803 1 98.69 100 MET A C 1
ATOM 801 O O . MET A 1 100 ? 5.168 -6.234 -3.018 1 98.69 100 MET A O 1
ATOM 805 N N . TYR A 1 101 ? 5.434 -7.953 -1.645 1 98.62 101 TYR A N 1
ATOM 806 C CA . TYR A 1 101 ? 5.508 -7.113 -0.454 1 98.62 101 TYR A CA 1
ATOM 807 C C . TYR A 1 101 ? 6.957 -6.766 -0.126 1 98.62 101 TYR A C 1
ATOM 809 O O . TYR A 1 101 ? 7.219 -5.941 0.752 1 98.62 101 TYR A O 1
ATOM 817 N N . THR A 1 102 ? 7.902 -7.406 -0.836 1 98 102 THR A N 1
ATOM 818 C CA . THR A 1 102 ? 9.273 -7.191 -0.393 1 98 102 THR A CA 1
ATOM 819 C C . THR A 1 102 ? 10.188 -6.91 -1.582 1 98 102 THR A C 1
ATOM 821 O O . THR A 1 102 ? 11.281 -6.355 -1.416 1 98 102 THR A O 1
ATOM 824 N N . GLY A 1 103 ? 9.805 -7.367 -2.719 1 97.69 103 GLY A N 1
ATOM 825 C CA . GLY A 1 103 ? 10.688 -7.336 -3.871 1 97.69 103 GLY A CA 1
ATOM 826 C C . GLY A 1 103 ? 11.695 -8.469 -3.883 1 97.69 103 GLY A C 1
ATOM 827 O O . GLY A 1 103 ? 12.508 -8.578 -4.805 1 97.69 103 GLY A O 1
ATOM 828 N N . LYS A 1 104 ? 11.672 -9.289 -2.867 1 96.5 104 LYS A N 1
ATOM 829 C CA . LYS A 1 104 ? 12.57 -10.445 -2.764 1 96.5 104 LYS A CA 1
ATOM 830 C C . LYS A 1 104 ? 11.875 -11.719 -3.23 1 96.5 104 LYS A C 1
ATOM 832 O O . LYS A 1 104 ? 10.703 -11.945 -2.918 1 96.5 104 LYS A O 1
ATOM 837 N N . LEU A 1 105 ? 12.57 -12.492 -3.988 1 95.06 105 LEU A N 1
ATOM 838 C CA . LEU A 1 105 ? 12.023 -13.734 -4.516 1 95.06 105 LEU A CA 1
ATOM 839 C C . LEU A 1 105 ? 12.898 -14.922 -4.121 1 95.06 105 LEU A C 1
ATOM 841 O O . LEU A 1 105 ? 14.094 -14.945 -4.422 1 95.06 105 LEU A O 1
ATOM 845 N N . ASP A 1 106 ? 12.305 -15.852 -3.418 1 91.56 106 ASP A N 1
ATOM 846 C CA . ASP A 1 106 ? 12.984 -17.109 -3.086 1 91.56 106 ASP A CA 1
ATOM 847 C C . ASP A 1 106 ? 12.852 -18.125 -4.219 1 91.56 106 ASP A C 1
ATOM 849 O O . ASP A 1 106 ? 11.828 -18.797 -4.336 1 91.56 106 ASP A O 1
ATOM 853 N N . ILE A 1 107 ? 13.852 -18.188 -4.992 1 88.56 107 ILE A N 1
ATOM 854 C CA . ILE A 1 107 ? 13.789 -19.016 -6.188 1 88.56 107 ILE A CA 1
ATOM 855 C C . ILE A 1 107 ? 14.891 -20.078 -6.141 1 88.56 107 ILE A C 1
ATOM 857 O O . ILE A 1 107 ? 15.977 -19.828 -5.625 1 88.56 107 ILE A O 1
ATOM 861 N N . SER A 1 108 ? 14.586 -21.219 -6.52 1 85.38 108 SER A N 1
ATOM 862 C CA . SER A 1 108 ? 15.516 -22.328 -6.723 1 85.38 108 SER A CA 1
ATOM 863 C C . SER A 1 108 ? 15.289 -23 -8.07 1 85.38 108 SER A C 1
ATOM 865 O O . SER A 1 108 ? 14.352 -22.641 -8.797 1 85.38 108 SER A O 1
ATOM 867 N N . HIS A 1 109 ? 16.156 -23.906 -8.375 1 84.94 109 HIS A N 1
ATOM 868 C CA . HIS A 1 109 ? 15.969 -24.656 -9.625 1 84.94 109 HIS A CA 1
ATOM 869 C C . HIS A 1 109 ? 14.672 -25.453 -9.609 1 84.94 109 HIS A C 1
ATOM 871 O O . HIS A 1 109 ? 14.039 -25.625 -10.656 1 84.94 109 HIS A O 1
ATOM 877 N N . GLU A 1 110 ? 14.297 -25.766 -8.469 1 90.31 110 GLU A N 1
ATOM 878 C CA . GLU A 1 110 ? 13.156 -26.656 -8.312 1 90.31 110 GLU A CA 1
ATOM 879 C C . GLU A 1 110 ? 11.836 -25.922 -8.531 1 90.31 110 GLU A C 1
ATOM 881 O O . GLU A 1 110 ? 10.859 -26.5 -9 1 90.31 110 GLU A O 1
ATOM 886 N N . ASN A 1 111 ? 11.859 -24.641 -8.258 1 92.25 111 ASN A N 1
ATOM 887 C CA . ASN A 1 111 ? 10.57 -23.953 -8.273 1 92.25 111 ASN A CA 1
ATOM 888 C C . ASN A 1 111 ? 10.516 -22.891 -9.367 1 92.25 111 ASN A C 1
ATOM 890 O O . ASN A 1 111 ? 9.453 -22.312 -9.633 1 92.25 111 ASN A O 1
ATOM 894 N N . PHE A 1 112 ? 11.555 -22.688 -10.055 1 92.81 112 PHE A N 1
ATOM 895 C CA . PHE A 1 112 ? 11.672 -21.609 -11.031 1 92.81 112 PHE A CA 1
ATOM 896 C C . PHE A 1 112 ? 10.547 -21.688 -12.062 1 92.81 112 PHE A C 1
ATOM 898 O O . PHE A 1 112 ? 9.844 -20.703 -12.297 1 92.81 112 PHE A O 1
ATOM 905 N N . THR A 1 113 ? 10.391 -22.844 -12.602 1 94.75 113 THR A N 1
ATOM 906 C CA . THR A 1 113 ? 9.438 -23 -13.688 1 94.75 113 THR A CA 1
ATOM 907 C C . THR A 1 113 ? 8.016 -22.734 -13.203 1 94.75 113 THR A C 1
ATOM 909 O O . THR A 1 113 ? 7.234 -22.062 -13.891 1 94.75 113 THR A O 1
ATOM 912 N N . ARG A 1 114 ? 7.691 -23.203 -12.07 1 96.31 114 ARG A N 1
ATOM 913 C CA . ARG A 1 114 ? 6.352 -23.031 -11.523 1 96.31 114 ARG A CA 1
ATOM 914 C C . ARG A 1 114 ? 6.082 -21.562 -11.203 1 96.31 114 ARG A C 1
ATOM 916 O O . ARG A 1 114 ? 5.012 -21.031 -11.516 1 96.31 114 ARG A O 1
ATOM 923 N N . ILE A 1 115 ? 7.066 -20.891 -10.633 1 96.5 115 ILE A N 1
ATOM 924 C CA . ILE A 1 115 ? 6.93 -19.484 -10.289 1 96.5 115 ILE A CA 1
ATOM 925 C C . ILE A 1 115 ? 6.812 -18.656 -11.562 1 96.5 115 ILE A C 1
ATOM 927 O O . ILE A 1 115 ? 5.984 -17.75 -11.648 1 96.5 115 ILE A O 1
ATOM 931 N N . HIS A 1 116 ? 7.648 -18.984 -12.523 1 96.5 116 HIS A N 1
ATOM 932 C CA . HIS A 1 116 ? 7.609 -18.266 -13.797 1 96.5 116 HIS A CA 1
ATOM 933 C C . HIS A 1 116 ? 6.242 -18.406 -14.461 1 96.5 116 HIS A C 1
ATOM 935 O O . HIS A 1 116 ? 5.672 -17.406 -14.922 1 96.5 116 HIS A O 1
ATOM 941 N N . LYS A 1 117 ? 5.758 -19.578 -14.469 1 97.69 117 LYS A N 1
ATOM 942 C CA . LYS A 1 117 ? 4.445 -19.844 -15.062 1 97.69 117 LYS A CA 1
ATOM 943 C C . LYS A 1 117 ? 3.354 -19.062 -14.336 1 97.69 117 LYS A C 1
ATOM 945 O O . LYS A 1 117 ? 2.5 -18.438 -14.969 1 97.69 117 LYS A O 1
ATOM 950 N N . LEU A 1 118 ? 3.352 -19.109 -13.062 1 98.19 118 LEU A N 1
ATOM 951 C CA . LEU A 1 118 ? 2.342 -18.406 -12.281 1 98.19 118 LEU A CA 1
ATOM 952 C C . LEU A 1 118 ? 2.445 -16.891 -12.492 1 98.19 118 LEU A C 1
ATOM 954 O O . LEU A 1 118 ? 1.427 -16.219 -12.633 1 98.19 118 LEU A O 1
ATOM 958 N N . ALA A 1 119 ? 3.635 -16.375 -12.5 1 98.25 119 ALA A N 1
ATOM 959 C CA . ALA A 1 119 ? 3.844 -14.953 -12.75 1 98.25 119 ALA A CA 1
ATOM 960 C C . ALA A 1 119 ? 3.24 -14.531 -14.086 1 98.25 119 ALA A C 1
ATOM 962 O O . ALA A 1 119 ? 2.656 -13.453 -14.195 1 98.25 119 ALA A O 1
ATOM 963 N N . LYS A 1 120 ? 3.438 -15.398 -15.078 1 98.31 120 LYS A N 1
ATOM 964 C CA . LYS A 1 120 ? 2.861 -15.125 -16.391 1 98.31 120 LYS A CA 1
ATOM 965 C C . LYS A 1 120 ? 1.336 -15.109 -16.328 1 98.31 120 LYS A C 1
ATOM 967 O O . LYS A 1 120 ? 0.698 -14.203 -16.859 1 98.31 120 LYS A O 1
ATOM 972 N N . ILE A 1 121 ? 0.783 -16.109 -15.664 1 98.19 121 ILE A N 1
ATOM 973 C CA . ILE A 1 121 ? -0.668 -16.203 -15.547 1 98.19 121 ILE A CA 1
ATOM 974 C C . ILE A 1 121 ? -1.209 -14.969 -14.828 1 98.19 121 ILE A C 1
ATOM 976 O O . ILE A 1 121 ? -2.229 -14.406 -15.234 1 98.19 121 ILE A O 1
ATOM 980 N N . LEU A 1 122 ? -0.494 -14.547 -13.805 1 98.25 122 LEU A N 1
ATOM 981 C CA . LEU A 1 122 ? -0.924 -13.414 -13 1 98.25 122 LEU A CA 1
ATOM 982 C C . LEU A 1 122 ? -0.556 -12.094 -13.672 1 98.25 122 LEU A C 1
ATOM 984 O O . LEU A 1 122 ? -0.788 -11.023 -13.117 1 98.25 122 LEU A O 1
ATOM 988 N N . GLN A 1 123 ? 0.058 -12.148 -14.812 1 98.19 123 GLN A N 1
ATOM 989 C CA . GLN A 1 123 ? 0.384 -10.977 -15.617 1 98.19 123 GLN A CA 1
ATOM 990 C C . GLN A 1 123 ? 1.303 -10.023 -14.859 1 98.19 123 GLN A C 1
ATOM 992 O O . GLN A 1 123 ? 1.098 -8.812 -14.875 1 98.19 123 GLN A O 1
ATOM 997 N N . MET A 1 124 ? 2.252 -10.578 -14.148 1 98.38 124 MET A N 1
ATOM 998 C CA . MET A 1 124 ? 3.248 -9.781 -13.43 1 98.38 124 MET A CA 1
ATOM 999 C C . MET A 1 124 ? 4.469 -9.523 -14.305 1 98.38 124 MET A C 1
ATOM 1001 O O . MET A 1 124 ? 5.523 -10.133 -14.102 1 98.38 124 MET A O 1
ATOM 1005 N N . HIS A 1 125 ? 4.375 -8.539 -15.117 1 97.19 125 HIS A N 1
ATOM 1006 C CA . HIS A 1 125 ? 5.316 -8.328 -16.203 1 97.19 125 HIS A CA 1
ATOM 1007 C C . HIS A 1 125 ? 6.723 -8.062 -15.68 1 97.19 125 HIS A C 1
ATOM 1009 O O . HIS A 1 125 ? 7.703 -8.594 -16.203 1 97.19 125 HIS A O 1
ATOM 1015 N N . ILE A 1 126 ? 6.855 -7.305 -14.672 1 96.56 126 ILE A N 1
ATOM 1016 C CA . ILE A 1 126 ? 8.172 -6.973 -14.133 1 96.56 126 ILE A CA 1
ATOM 1017 C C . ILE A 1 126 ? 8.836 -8.234 -13.586 1 96.56 126 ILE A C 1
ATOM 1019 O O . ILE A 1 126 ? 10.023 -8.477 -13.836 1 96.56 126 ILE A O 1
ATOM 1023 N N . LEU A 1 127 ? 8.086 -8.984 -12.914 1 96.62 127 LEU A N 1
ATOM 1024 C CA . LEU A 1 127 ? 8.641 -10.211 -12.359 1 96.62 127 LEU A CA 1
ATOM 1025 C C . LEU A 1 127 ? 9.008 -11.188 -13.469 1 96.62 127 LEU A C 1
ATOM 1027 O O . LEU A 1 127 ? 10.055 -11.836 -13.398 1 96.62 127 LEU A O 1
ATOM 1031 N N . VAL A 1 128 ? 8.164 -11.328 -14.492 1 97 128 VAL A N 1
ATOM 1032 C CA . VAL A 1 128 ? 8.438 -12.211 -15.625 1 97 128 VAL A CA 1
ATOM 1033 C C . VAL A 1 128 ? 9.742 -11.805 -16.297 1 97 128 VAL A C 1
ATOM 1035 O O . VAL A 1 128 ? 10.594 -12.648 -16.594 1 97 128 VAL A O 1
ATOM 1038 N N . GLN A 1 129 ? 9.891 -10.531 -16.484 1 95.25 129 GLN A N 1
ATOM 1039 C CA . GLN A 1 129 ? 11.125 -10.031 -17.094 1 95.25 129 GLN A CA 1
ATOM 1040 C C . GLN A 1 129 ? 12.328 -10.312 -16.203 1 95.25 129 GLN A C 1
ATOM 1042 O O . GLN A 1 129 ? 13.391 -10.711 -16.688 1 95.25 129 GLN A O 1
ATOM 1047 N N . PHE A 1 130 ? 12.133 -10.109 -14.992 1 93 130 PHE A N 1
ATOM 1048 C CA . PHE A 1 130 ? 13.18 -10.367 -14.008 1 93 130 PHE A CA 1
ATOM 1049 C C . PHE A 1 130 ? 13.602 -11.836 -14.039 1 93 130 PHE A C 1
ATOM 1051 O O . PHE A 1 130 ? 14.797 -12.141 -14.078 1 93 130 PHE A O 1
ATOM 1058 N N . LEU A 1 131 ? 12.711 -12.758 -14.086 1 93.06 131 LEU A N 1
ATOM 1059 C CA . LEU A 1 131 ? 12.977 -14.195 -14.117 1 93.06 131 LEU A CA 1
ATOM 1060 C C . LEU A 1 131 ? 13.656 -14.602 -15.422 1 93.06 131 LEU A C 1
ATOM 1062 O O . LEU A 1 131 ? 14.531 -15.461 -15.422 1 93.06 131 LEU A O 1
ATOM 1066 N N . ALA A 1 132 ? 13.273 -13.969 -16.516 1 90.62 132 ALA A N 1
ATOM 1067 C CA . ALA A 1 132 ? 13.898 -14.234 -17.812 1 90.62 132 ALA A CA 1
ATOM 1068 C C . ALA A 1 132 ? 15.375 -13.859 -17.797 1 90.62 132 ALA A C 1
ATOM 1070 O O . ALA A 1 132 ? 16.203 -14.531 -18.438 1 90.62 132 ALA A O 1
ATOM 1071 N N . SER A 1 133 ? 15.688 -12.867 -17.031 1 86.56 133 SER A N 1
ATOM 1072 C CA . SER A 1 133 ? 17.062 -12.383 -16.984 1 86.56 133 SER A CA 1
ATOM 1073 C C . SER A 1 133 ? 17.953 -13.305 -16.156 1 86.56 133 SER A C 1
ATOM 1075 O O . SER A 1 133 ? 19.172 -13.305 -16.312 1 86.56 133 SER A O 1
ATOM 1077 N N . ILE A 1 134 ? 17.5 -14.008 -15.242 1 80 134 ILE A N 1
ATOM 1078 C CA . ILE A 1 134 ? 18.219 -14.961 -14.398 1 80 134 ILE A CA 1
ATOM 1079 C C . ILE A 1 134 ? 18.469 -16.25 -15.172 1 80 134 ILE A C 1
ATOM 1081 O O . ILE A 1 134 ? 19.547 -16.844 -15.07 1 80 134 ILE A O 1
ATOM 1085 N N . LYS A 1 135 ? 17.469 -16.859 -15.781 1 71.25 135 LYS A N 1
ATOM 1086 C CA . LYS A 1 135 ? 17.641 -18.094 -16.547 1 71.25 135 LYS A CA 1
ATOM 1087 C C . LYS A 1 135 ? 18.812 -17.984 -17.516 1 71.25 135 LYS A C 1
ATOM 1089 O O . LYS A 1 135 ? 19.547 -18.953 -17.719 1 71.25 135 LYS A O 1
ATOM 1094 N N . ARG A 1 136 ? 19.078 -16.922 -18.094 1 60.94 136 ARG A N 1
ATOM 1095 C CA . ARG A 1 136 ? 20.125 -16.734 -19.094 1 60.94 136 ARG A CA 1
ATOM 1096 C C . ARG A 1 136 ? 21.5 -16.734 -18.453 1 60.94 136 ARG A C 1
ATOM 1098 O O . ARG A 1 136 ? 22.516 -16.859 -19.141 1 60.94 136 ARG A O 1
ATOM 1105 N N . SER A 1 137 ? 21.531 -16.422 -17.234 1 54.56 137 SER A N 1
ATOM 1106 C CA . SER A 1 137 ? 22.875 -16.438 -16.672 1 54.56 137 SER A CA 1
ATOM 1107 C C . SER A 1 137 ? 23.328 -17.859 -16.375 1 54.56 137 SER A C 1
ATOM 1109 O O . SER A 1 137 ? 22.672 -18.578 -15.625 1 54.56 137 SER A O 1
ATOM 1111 N N . PRO A 1 138 ? 24 -18.516 -17.25 1 45.38 138 PRO A N 1
ATOM 1112 C CA . PRO A 1 138 ? 24.547 -19.875 -17.078 1 45.38 138 PRO A CA 1
ATOM 1113 C C . PRO A 1 138 ? 25.094 -20.125 -15.68 1 45.38 138 PRO A C 1
ATOM 1115 O O . PRO A 1 138 ? 25.859 -19.312 -15.164 1 45.38 138 PRO A O 1
ATOM 1118 N N . VAL A 1 139 ? 24.281 -20.438 -14.641 1 44.72 139 VAL A N 1
ATOM 1119 C CA . VAL A 1 139 ? 25.047 -21.031 -13.555 1 44.72 139 VAL A CA 1
ATOM 1120 C C . VAL A 1 139 ? 26.281 -21.75 -14.117 1 44.72 139 VAL A C 1
ATOM 1122 O O . VAL A 1 139 ? 26.141 -22.641 -14.969 1 44.72 139 VAL A O 1
ATOM 1125 N N . ALA A 1 140 ? 27.406 -21.094 -14.219 1 40.91 140 ALA A N 1
ATOM 1126 C CA . ALA A 1 140 ? 28.672 -21.719 -14.562 1 40.91 140 ALA A CA 1
ATOM 1127 C C . ALA A 1 140 ? 28.797 -23.109 -13.953 1 40.91 140 ALA A C 1
ATOM 1129 O O . ALA A 1 140 ? 28.766 -23.266 -12.734 1 40.91 140 ALA A O 1
ATOM 1130 N N . SER A 1 141 ? 28.094 -24.094 -14.391 1 38.75 141 SER A N 1
ATOM 1131 C CA . SER A 1 141 ? 28.547 -25.453 -14.078 1 38.75 141 SER A CA 1
ATOM 1132 C C . SER A 1 141 ? 30.047 -25.5 -13.867 1 38.75 141 SER A C 1
ATOM 1134 O O . SER A 1 141 ? 30.812 -25.172 -14.781 1 38.75 141 SER A O 1
ATOM 1136 N N . THR A 1 142 ? 30.5 -25.016 -12.703 1 38.91 142 THR A N 1
ATOM 1137 C CA . THR A 1 142 ? 31.875 -25.312 -12.336 1 38.91 142 THR A CA 1
ATOM 1138 C C . THR A 1 142 ? 32.312 -26.672 -12.875 1 38.91 142 THR A C 1
ATOM 1140 O O . THR A 1 142 ? 31.781 -27.703 -12.438 1 38.91 142 THR A O 1
ATOM 1143 N N . ARG A 1 143 ? 32.531 -26.703 -14.164 1 39.34 143 ARG A N 1
ATOM 1144 C CA . ARG A 1 143 ? 33.219 -27.844 -14.742 1 39.34 143 ARG A CA 1
ATOM 1145 C C . ARG A 1 143 ? 34.312 -28.344 -13.805 1 39.34 143 ARG A C 1
ATOM 1147 O O . ARG A 1 143 ? 35.156 -27.562 -13.344 1 39.34 143 ARG A O 1
ATOM 1154 N N . SER A 1 144 ? 34.031 -29.375 -13.008 1 43.47 144 SER A N 1
ATOM 1155 C CA . SER A 1 144 ? 35.062 -30.109 -12.258 1 43.47 144 SER A CA 1
ATOM 1156 C C . SER A 1 144 ? 36.375 -30.219 -13.047 1 43.47 144 SER A C 1
ATOM 1158 O O . SER A 1 144 ? 36.344 -30.594 -14.219 1 43.47 144 SER A O 1
ATOM 1160 N N . PRO A 1 145 ? 37.344 -29.453 -12.68 1 43.84 145 PRO A N 1
ATOM 1161 C CA . PRO A 1 145 ? 38.625 -29.641 -13.375 1 43.84 145 PRO A CA 1
ATOM 1162 C C . PRO A 1 145 ? 38.938 -31.109 -13.617 1 43.84 145 PRO A C 1
ATOM 1164 O O . PRO A 1 145 ? 38.812 -31.922 -12.703 1 43.84 145 PRO A O 1
ATOM 1167 N N . GLN A 1 146 ? 38.594 -31.656 -14.711 1 39.75 146 GLN A N 1
ATOM 1168 C CA . GLN A 1 146 ? 39.062 -32.969 -15.086 1 39.75 146 GLN A CA 1
ATOM 1169 C C . GLN A 1 146 ? 40.531 -33.156 -14.727 1 39.75 146 GLN A C 1
ATOM 1171 O O . GLN A 1 146 ? 41.375 -32.344 -15.078 1 39.75 146 GLN A O 1
ATOM 1176 N N . VAL A 1 147 ? 40.875 -33.75 -13.539 1 45.19 147 VAL A N 1
ATOM 1177 C CA . VAL A 1 147 ? 42.219 -34.156 -13.141 1 45.19 147 VAL A CA 1
ATOM 1178 C C . VAL A 1 147 ? 42.938 -34.812 -14.328 1 45.19 147 VAL A C 1
ATOM 1180 O O . VAL A 1 147 ? 42.406 -35.688 -14.984 1 45.19 147 VAL A O 1
ATOM 1183 N N . PRO A 1 148 ? 43.875 -34.125 -14.922 1 47.09 148 PRO A N 1
ATOM 1184 C CA . PRO A 1 148 ? 44.656 -34.719 -15.992 1 47.09 148 PRO A CA 1
ATOM 1185 C C . PRO A 1 148 ? 45.188 -36.125 -15.641 1 47.09 148 PRO A C 1
ATOM 1187 O O . PRO A 1 148 ? 45.688 -36.312 -14.539 1 47.09 148 PRO A O 1
ATOM 1190 N N . LYS A 1 149 ? 44.625 -37.219 -16.062 1 38.44 149 LYS A N 1
ATOM 1191 C CA . LYS A 1 149 ? 45.125 -38.594 -15.945 1 38.44 149 LYS A CA 1
ATOM 1192 C C . LYS A 1 149 ? 46.594 -38.688 -16.312 1 38.44 149 LYS A C 1
ATOM 1194 O O . LYS A 1 149 ? 47 -38.25 -17.391 1 38.44 149 LYS A O 1
ATOM 1199 N N . SER A 1 150 ? 47.531 -38.438 -15.305 1 42.41 150 SER A N 1
ATOM 1200 C CA . SER A 1 150 ? 48.938 -38.719 -15.484 1 42.41 150 SER A CA 1
ATOM 1201 C C . SER A 1 150 ? 49.156 -40.031 -16.234 1 42.41 150 SER A C 1
ATOM 1203 O O . SER A 1 150 ? 48.594 -41.062 -15.859 1 42.41 150 SER A O 1
ATOM 1205 N N . ALA A 1 151 ? 49.469 -40.031 -17.516 1 40.06 151 ALA A N 1
ATOM 1206 C CA . ALA A 1 151 ? 49.906 -41.062 -18.438 1 40.06 151 ALA A CA 1
ATOM 1207 C C . ALA A 1 151 ? 51.094 -41.844 -17.859 1 40.06 151 ALA A C 1
ATOM 1209 O O . ALA A 1 151 ? 52.25 -41.688 -18.297 1 40.06 151 ALA A O 1
ATOM 1210 N N . HIS A 1 152 ? 51.188 -42.031 -16.516 1 38.88 152 HIS A N 1
ATOM 1211 C CA . HIS A 1 152 ? 52.375 -42.844 -16.234 1 38.88 152 HIS A CA 1
ATOM 1212 C C . HIS A 1 152 ? 52.375 -44.156 -17 1 38.88 152 HIS A C 1
ATOM 1214 O O . HIS A 1 152 ? 51.562 -45.062 -16.672 1 38.88 152 HIS A O 1
ATOM 1220 N N . THR A 1 153 ? 52.312 -44.094 -18.375 1 32.06 153 THR A N 1
ATOM 1221 C CA . THR A 1 153 ? 52.438 -45.312 -19.156 1 32.06 153 THR A CA 1
ATOM 1222 C C . THR A 1 153 ? 53.5 -46.219 -18.562 1 32.06 153 THR A C 1
ATOM 1224 O O . THR A 1 153 ? 54.406 -45.75 -17.906 1 32.06 153 THR A O 1
ATOM 1227 N N . ALA A 1 154 ? 53.438 -47.562 -19.016 1 36.59 154 ALA A N 1
ATOM 1228 C CA . ALA A 1 154 ? 53.844 -48.969 -18.953 1 36.59 154 ALA A CA 1
ATOM 1229 C C . ALA A 1 154 ? 55.344 -49.125 -19.188 1 36.59 154 ALA A C 1
ATOM 1231 O O . ALA A 1 154 ? 55.844 -50.219 -19.375 1 36.59 154 ALA A O 1
ATOM 1232 N N . ASP A 1 155 ? 56.094 -47.875 -19.141 1 33.31 155 ASP A N 1
ATOM 1233 C CA . ASP A 1 155 ? 57.312 -48.344 -19.75 1 33.31 155 ASP A CA 1
ATOM 1234 C C . ASP A 1 155 ? 58 -49.406 -18.891 1 33.31 155 ASP A C 1
ATOM 1236 O O . ASP A 1 155 ? 58.688 -49.062 -17.922 1 33.31 155 ASP A O 1
ATOM 1240 N N . MET A 1 156 ? 57.25 -50.188 -18.078 1 30.23 156 MET A N 1
ATOM 1241 C CA . MET A 1 156 ? 58.094 -51.281 -17.594 1 30.23 156 MET A CA 1
ATOM 1242 C C . MET A 1 156 ? 58.656 -52.062 -18.766 1 30.23 156 MET A C 1
ATOM 1244 O O . MET A 1 156 ? 57.906 -52.75 -19.484 1 30.23 156 MET A O 1
ATOM 1248 N N . CYS A 1 157 ? 59.5 -51.406 -19.625 1 24.94 157 CYS A N 1
ATOM 1249 C CA . CYS A 1 157 ? 60.438 -52.344 -20.203 1 24.94 157 CYS A CA 1
ATOM 1250 C C . CYS A 1 157 ? 61.406 -52.875 -19.125 1 24.94 157 CYS A C 1
ATOM 1252 O O . CYS A 1 157 ? 61.75 -52.156 -18.188 1 24.94 157 CYS A O 1
ATOM 1254 N N . MET B 1 1 ? -7.574 -21.203 7.496 1 32.12 1 MET B N 1
ATOM 1255 C CA . MET B 1 1 ? -6.941 -20 6.945 1 32.12 1 MET B CA 1
ATOM 1256 C C . MET B 1 1 ? -5.449 -19.984 7.254 1 32.12 1 MET B C 1
ATOM 1258 O O . MET B 1 1 ? -5.051 -20.031 8.422 1 32.12 1 MET B O 1
ATOM 1262 N N . HIS B 1 2 ? -4.656 -20.625 6.402 1 35.69 2 HIS B N 1
ATOM 1263 C CA . HIS B 1 2 ? -3.246 -20.812 6.715 1 35.69 2 HIS B CA 1
ATOM 1264 C C . HIS B 1 2 ? -2.49 -19.484 6.699 1 35.69 2 HIS B C 1
ATOM 1266 O O . HIS B 1 2 ? -2.674 -18.672 5.789 1 35.69 2 HIS B O 1
ATOM 1272 N N . ARG B 1 3 ? -2.244 -19.031 7.852 1 38.91 3 ARG B N 1
ATOM 1273 C CA . ARG B 1 3 ? -1.332 -17.906 8.039 1 38.91 3 ARG B CA 1
ATOM 1274 C C . ARG B 1 3 ? 0.055 -18.234 7.496 1 38.91 3 ARG B C 1
ATOM 1276 O O . ARG B 1 3 ? 0.658 -19.234 7.875 1 38.91 3 ARG B O 1
ATOM 1283 N N . ILE B 1 4 ? 0.331 -17.875 6.324 1 41.34 4 ILE B N 1
ATOM 1284 C CA . ILE B 1 4 ? 1.649 -18.125 5.758 1 41.34 4 ILE B CA 1
ATOM 1285 C C . ILE B 1 4 ? 2.73 -17.625 6.715 1 41.34 4 ILE B C 1
ATOM 1287 O O . ILE B 1 4 ? 2.74 -16.453 7.09 1 41.34 4 ILE B O 1
ATOM 1291 N N . SER B 1 5 ? 3.115 -18.5 7.602 1 36.84 5 SER B N 1
ATOM 1292 C CA . SER B 1 5 ? 4.328 -18.141 8.328 1 36.84 5 SER B CA 1
ATOM 1293 C C . SER B 1 5 ? 5.469 -17.797 7.367 1 36.84 5 SER B C 1
ATOM 1295 O O . SER B 1 5 ? 5.977 -18.688 6.672 1 36.84 5 SER B O 1
ATOM 1297 N N . TYR B 1 6 ? 5.488 -16.656 6.828 1 40.09 6 TYR B N 1
ATOM 1298 C CA . TYR B 1 6 ? 6.547 -16.234 5.914 1 40.09 6 TYR B CA 1
ATOM 1299 C C . TYR B 1 6 ? 7.922 -16.5 6.512 1 40.09 6 TYR B C 1
ATOM 1301 O O . TYR B 1 6 ? 8.945 -16.141 5.926 1 40.09 6 TYR B O 1
ATOM 1309 N N . ARG B 1 7 ? 8.047 -17.016 7.766 1 35.66 7 ARG B N 1
ATOM 1310 C CA . ARG B 1 7 ? 9.336 -17.156 8.43 1 35.66 7 ARG B CA 1
ATOM 1311 C C . ARG B 1 7 ? 10.32 -17.938 7.57 1 35.66 7 ARG B C 1
ATOM 1313 O O . ARG B 1 7 ? 9.914 -18.594 6.605 1 35.66 7 ARG B O 1
ATOM 1320 N N . ASN B 1 8 ? 11.492 -18.422 8.273 1 34.16 8 ASN B N 1
ATOM 1321 C CA . ASN B 1 8 ? 12.875 -18.844 8.055 1 34.16 8 ASN B CA 1
ATOM 1322 C C . ASN B 1 8 ? 12.938 -20.203 7.348 1 34.16 8 ASN B C 1
ATOM 1324 O O . ASN B 1 8 ? 12.984 -21.234 8 1 34.16 8 ASN B O 1
ATOM 1328 N N . SER B 1 9 ? 12.148 -20.469 6.473 1 34.78 9 SER B N 1
ATOM 1329 C CA . SER B 1 9 ? 12.594 -21.766 5.945 1 34.78 9 SER B CA 1
ATOM 1330 C C . SER B 1 9 ? 14.039 -21.688 5.461 1 34.78 9 SER B C 1
ATOM 1332 O O . SER B 1 9 ? 14.305 -21.266 4.332 1 34.78 9 SER B O 1
ATOM 1334 N N . GLN B 1 10 ? 15.109 -21.375 6.266 1 33.31 10 GLN B N 1
ATOM 1335 C CA . GLN B 1 10 ? 16.531 -21.547 6.016 1 33.31 10 GLN B CA 1
ATOM 1336 C C . GLN B 1 10 ? 16.844 -22.953 5.52 1 33.31 10 GLN B C 1
ATOM 1338 O O . GLN B 1 10 ? 17.516 -23.719 6.207 1 33.31 10 GLN B O 1
ATOM 1343 N N . MET B 1 11 ? 16.031 -23.797 5.023 1 32.53 11 MET B N 1
ATOM 1344 C CA . MET B 1 11 ? 16.609 -25.094 4.727 1 32.53 11 MET B CA 1
ATOM 1345 C C . MET B 1 11 ? 17.844 -24.953 3.836 1 32.53 11 MET B C 1
ATOM 1347 O O . MET B 1 11 ? 17.984 -23.969 3.111 1 32.53 11 MET B O 1
ATOM 1351 N N . PHE B 1 12 ? 18.938 -26 3.779 1 35.22 12 PHE B N 1
ATOM 1352 C CA . PHE B 1 12 ? 20.234 -26.375 3.24 1 35.22 12 PHE B CA 1
ATOM 1353 C C . PHE B 1 12 ? 20.25 -26.266 1.721 1 35.22 12 PHE B C 1
ATOM 1355 O O . PHE B 1 12 ? 21.141 -26.797 1.059 1 35.22 12 PHE B O 1
ATOM 1362 N N . GLN B 1 13 ? 19.109 -26.234 0.961 1 39.34 13 GLN B N 1
ATOM 1363 C CA . GLN B 1 13 ? 19.312 -26.438 -0.469 1 39.34 13 GLN B CA 1
ATOM 1364 C C . GLN B 1 13 ? 20.297 -25.422 -1.031 1 39.34 13 GLN B C 1
ATOM 1366 O O . GLN B 1 13 ? 20.5 -24.359 -0.454 1 39.34 13 GLN B O 1
ATOM 1371 N N . SER B 1 14 ? 21.266 -25.703 -1.9 1 41.97 14 SER B N 1
ATOM 1372 C CA . SER B 1 14 ? 22.109 -24.812 -2.684 1 41.97 14 SER B CA 1
ATOM 1373 C C . SER B 1 14 ? 21.453 -23.469 -2.922 1 41.97 14 SER B C 1
ATOM 1375 O O . SER B 1 14 ? 20.469 -23.375 -3.672 1 41.97 14 SER B O 1
ATOM 1377 N N . ALA B 1 15 ? 21.094 -22.688 -1.924 1 46.53 15 ALA B N 1
ATOM 1378 C CA . ALA B 1 15 ? 20.328 -21.484 -1.608 1 46.53 15 ALA B CA 1
ATOM 1379 C C . ALA B 1 15 ? 20.562 -20.391 -2.643 1 46.53 15 ALA B C 1
ATOM 1381 O O . ALA B 1 15 ? 21.672 -19.859 -2.74 1 46.53 15 ALA B O 1
ATOM 1382 N N . MET B 1 16 ? 20.297 -20.688 -3.922 1 54.88 16 MET B N 1
ATOM 1383 C CA . MET B 1 16 ? 20.375 -19.484 -4.758 1 54.88 16 MET B CA 1
ATOM 1384 C C . MET B 1 16 ? 19.953 -18.25 -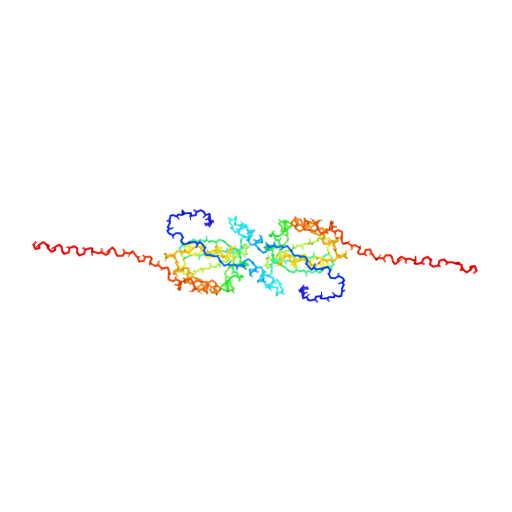3.979 1 54.88 16 MET B C 1
ATOM 1386 O O . MET B 1 16 ? 19.047 -18.312 -3.146 1 54.88 16 MET B O 1
ATOM 1390 N N . LYS B 1 17 ? 20.875 -17.344 -3.711 1 59.47 17 LYS B N 1
ATOM 1391 C CA . LYS B 1 17 ? 20.688 -16.031 -3.102 1 59.47 17 LYS B CA 1
ATOM 1392 C C . LYS B 1 17 ? 19.312 -15.461 -3.463 1 59.47 17 LYS B C 1
ATOM 1394 O O . LYS B 1 17 ? 18.875 -15.562 -4.613 1 59.47 17 LYS B O 1
ATOM 1399 N N . PRO B 1 18 ? 18.562 -15.156 -2.439 1 70.06 18 PRO B N 1
ATOM 1400 C CA . PRO B 1 18 ? 17.344 -14.438 -2.809 1 70.06 18 PRO B CA 1
ATOM 1401 C C . PRO B 1 18 ? 17.594 -13.289 -3.783 1 70.06 18 PRO B C 1
ATOM 1403 O O . PRO B 1 18 ? 18.609 -12.586 -3.658 1 70.06 18 PRO B O 1
ATOM 1406 N N . LEU B 1 19 ? 16.922 -13.406 -4.84 1 88.25 19 LEU B N 1
ATOM 1407 C CA . LEU B 1 19 ? 17 -12.336 -5.832 1 88.25 19 LEU B CA 1
ATOM 1408 C C . LEU B 1 19 ? 16.062 -11.188 -5.469 1 88.25 19 LEU B C 1
ATOM 1410 O O . LEU B 1 19 ? 14.961 -11.422 -4.957 1 88.25 19 LEU B O 1
ATOM 1414 N N . LYS B 1 20 ? 16.609 -10.031 -5.516 1 92.5 20 LYS B N 1
ATOM 1415 C CA . LYS B 1 20 ? 15.828 -8.859 -5.141 1 92.5 20 LYS B CA 1
ATOM 1416 C C . LYS B 1 20 ? 15.812 -7.832 -6.266 1 92.5 20 LYS B C 1
ATOM 1418 O O . LYS B 1 20 ? 16.844 -7.562 -6.891 1 92.5 20 LYS B O 1
ATOM 1423 N N . ILE B 1 21 ? 14.68 -7.461 -6.59 1 94.19 21 ILE B N 1
ATOM 1424 C CA . ILE B 1 21 ? 14.57 -6.289 -7.449 1 94.19 21 ILE B CA 1
ATOM 1425 C C . ILE B 1 21 ? 14.805 -5.02 -6.633 1 94.19 21 ILE B C 1
ATOM 1427 O O . ILE B 1 21 ? 14.062 -4.73 -5.695 1 94.19 21 ILE B O 1
ATOM 1431 N N . GLU B 1 22 ? 15.773 -4.312 -7.145 1 91.62 22 GLU B N 1
ATOM 1432 C CA . GLU B 1 22 ? 16.109 -3.076 -6.449 1 91.62 22 GLU B CA 1
ATOM 1433 C C . GLU B 1 22 ? 15.055 -2.002 -6.688 1 91.62 22 GLU B C 1
ATOM 1435 O O . GLU B 1 22 ? 14.406 -1.984 -7.734 1 91.62 22 GLU B O 1
ATOM 1440 N N . ASN B 1 23 ? 14.75 -1.193 -5.781 1 95.44 23 ASN B N 1
ATOM 1441 C CA . ASN B 1 23 ? 13.82 -0.068 -5.859 1 95.44 23 ASN B CA 1
ATOM 1442 C C . ASN B 1 23 ? 12.383 -0.538 -6.02 1 95.44 23 ASN B C 1
ATOM 1444 O O . ASN B 1 23 ? 11.562 0.155 -6.629 1 95.44 23 ASN B O 1
ATOM 1448 N N . TRP B 1 24 ? 12.148 -1.77 -5.672 1 97.88 24 TRP B N 1
ATOM 1449 C CA . TRP B 1 24 ? 10.805 -2.332 -5.746 1 97.88 24 TRP B CA 1
ATOM 1450 C C . TRP B 1 24 ? 9.82 -1.51 -4.914 1 97.88 24 TRP B C 1
ATOM 1452 O O . TRP B 1 24 ? 8.727 -1.18 -5.379 1 97.88 24 TRP B O 1
ATOM 1462 N N . ALA B 1 25 ? 10.266 -1.144 -3.73 1 98.44 25 ALA B N 1
ATOM 1463 C CA . ALA B 1 25 ? 9.391 -0.388 -2.834 1 98.44 25 ALA B CA 1
ATOM 1464 C C . ALA B 1 25 ? 8.992 0.948 -3.455 1 98.44 25 ALA B C 1
ATOM 1466 O O . ALA B 1 25 ? 7.832 1.354 -3.375 1 98.44 25 ALA B O 1
ATOM 1467 N N . SER B 1 26 ? 9.953 1.599 -4.039 1 97.94 26 SER B N 1
ATOM 1468 C CA . SER B 1 26 ? 9.664 2.867 -4.703 1 97.94 26 SER B CA 1
ATOM 1469 C C . SER B 1 26 ? 8.695 2.68 -5.859 1 97.94 26 SER B C 1
ATOM 1471 O O . SER B 1 26 ? 7.801 3.504 -6.066 1 97.94 26 SER B O 1
ATOM 1473 N N . TYR B 1 27 ? 8.875 1.605 -6.578 1 98.12 27 TYR B N 1
ATOM 1474 C CA . TYR B 1 27 ? 7.984 1.293 -7.688 1 98.12 27 TYR B CA 1
ATOM 1475 C C . TYR B 1 27 ? 6.555 1.095 -7.195 1 98.12 27 TYR B C 1
ATOM 1477 O O . TYR B 1 27 ? 5.613 1.653 -7.766 1 98.12 27 TYR B O 1
ATOM 1485 N N . ILE B 1 28 ? 6.391 0.349 -6.133 1 98.75 28 ILE B N 1
ATOM 1486 C CA . ILE B 1 28 ? 5.07 0.056 -5.59 1 98.75 28 ILE B CA 1
ATOM 1487 C C . ILE B 1 28 ? 4.41 1.346 -5.109 1 98.75 28 ILE B C 1
ATOM 1489 O O . ILE B 1 28 ? 3.246 1.608 -5.418 1 98.75 28 ILE B O 1
ATOM 1493 N N . LEU B 1 29 ? 5.105 2.123 -4.375 1 98.75 29 LEU B N 1
ATOM 1494 C CA . LEU B 1 29 ? 4.535 3.346 -3.82 1 98.75 29 LEU B CA 1
ATOM 1495 C C . LEU B 1 29 ? 4.156 4.32 -4.93 1 98.75 29 LEU B C 1
ATOM 1497 O O . LEU B 1 29 ? 3.145 5.02 -4.828 1 98.75 29 LEU B O 1
ATOM 1501 N N . GLN B 1 30 ? 4.961 4.379 -5.973 1 98.5 30 GLN B N 1
ATOM 1502 C CA . GLN B 1 30 ? 4.637 5.227 -7.117 1 98.5 30 GLN B CA 1
ATOM 1503 C C . GLN B 1 30 ? 3.338 4.781 -7.781 1 98.5 30 GLN B C 1
ATOM 1505 O O . GLN B 1 30 ? 2.525 5.613 -8.188 1 98.5 30 GLN B O 1
ATOM 1510 N N . ARG B 1 31 ? 3.191 3.555 -7.906 1 98.69 31 ARG B N 1
ATOM 1511 C CA . ARG B 1 31 ? 1.949 3.039 -8.477 1 98.69 31 ARG B CA 1
ATOM 1512 C C . ARG B 1 31 ? 0.76 3.363 -7.578 1 98.69 31 ARG B C 1
ATOM 1514 O O . ARG B 1 31 ? -0.311 3.73 -8.062 1 98.69 31 ARG B O 1
ATOM 1521 N N . LEU B 1 32 ? 0.968 3.223 -6.293 1 98.81 32 LEU B N 1
ATOM 1522 C CA . LEU B 1 32 ? -0.089 3.568 -5.352 1 98.81 32 LEU B CA 1
ATOM 1523 C C . LEU B 1 32 ? -0.436 5.051 -5.445 1 98.81 32 LEU B C 1
ATOM 1525 O O . LEU B 1 32 ? -1.607 5.426 -5.359 1 98.81 32 LEU B O 1
ATOM 1529 N N . MET B 1 33 ? 0.551 5.887 -5.609 1 98.69 33 MET B N 1
ATOM 1530 C CA . MET B 1 33 ? 0.316 7.316 -5.805 1 98.69 33 MET B CA 1
ATOM 1531 C C . MET B 1 33 ? -0.513 7.562 -7.062 1 98.69 33 MET B C 1
ATOM 1533 O O . MET B 1 33 ? -1.435 8.383 -7.051 1 98.69 33 MET B O 1
ATOM 1537 N N . SER B 1 34 ? -0.161 6.863 -8.109 1 98.62 34 SER B N 1
ATOM 1538 C CA . SER B 1 34 ? -0.914 6.992 -9.352 1 98.62 34 SER B CA 1
ATOM 1539 C C . SER B 1 34 ? -2.369 6.582 -9.164 1 98.62 34 SER B C 1
ATOM 1541 O O . SER B 1 34 ? -3.277 7.23 -9.688 1 98.62 34 SER B O 1
ATOM 1543 N N . LEU B 1 35 ? -2.594 5.539 -8.422 1 98.69 35 LEU B N 1
ATOM 1544 C CA . LEU B 1 35 ? -3.953 5.094 -8.133 1 98.69 35 LEU B CA 1
ATOM 1545 C C . LEU B 1 35 ? -4.711 6.148 -7.332 1 98.69 35 LEU B C 1
ATOM 1547 O O . LEU B 1 35 ? -5.895 6.387 -7.578 1 98.69 35 LEU B O 1
ATOM 1551 N N . LEU B 1 36 ? -4.008 6.723 -6.379 1 98.62 36 LEU B N 1
ATOM 1552 C CA . LEU B 1 36 ? -4.633 7.777 -5.59 1 98.62 36 LEU B CA 1
ATOM 1553 C C . LEU B 1 36 ? -5.078 8.93 -6.48 1 98.62 36 LEU B C 1
ATOM 1555 O O . LEU B 1 36 ? -6.211 9.414 -6.363 1 98.62 36 LEU B O 1
ATOM 1559 N N . GLU B 1 37 ? -4.234 9.312 -7.391 1 97.94 37 GLU B N 1
ATOM 1560 C CA . GLU B 1 37 ? -4.512 10.445 -8.273 1 97.94 37 GLU B CA 1
ATOM 1561 C C . GLU B 1 37 ? -5.707 10.164 -9.172 1 97.94 37 GLU B C 1
ATOM 1563 O O . GLU B 1 37 ? -6.484 11.07 -9.492 1 97.94 37 GLU B O 1
ATOM 1568 N N . LYS B 1 38 ? -5.848 8.938 -9.531 1 98 38 LYS B N 1
ATOM 1569 C CA . LYS B 1 38 ? -6.93 8.555 -10.43 1 98 38 LYS B CA 1
ATOM 1570 C C . LYS B 1 38 ? -8.188 8.18 -9.648 1 98 38 LYS B C 1
ATOM 1572 O O . LYS B 1 38 ? -9.25 7.949 -10.242 1 98 38 LYS B O 1
ATOM 1577 N N . GLY B 1 39 ? -8.055 8.055 -8.383 1 97.81 39 GLY B N 1
ATOM 1578 C CA . GLY B 1 39 ? -9.172 7.656 -7.547 1 97.81 39 GLY B CA 1
ATOM 1579 C C . GLY B 1 39 ? -9.5 6.176 -7.656 1 97.81 39 GLY B C 1
ATOM 1580 O O . GLY B 1 39 ? -10.586 5.746 -7.27 1 97.81 39 GLY B O 1
ATOM 1581 N N . THR B 1 40 ? -8.562 5.473 -8.234 1 98.19 40 THR B N 1
ATOM 1582 C CA . THR B 1 40 ? -8.781 4.051 -8.461 1 98.19 40 THR B CA 1
ATOM 1583 C C . THR B 1 40 ? -8.57 3.26 -7.172 1 98.19 40 THR B C 1
ATOM 1585 O O . THR B 1 40 ? -7.566 3.436 -6.484 1 98.19 40 THR B O 1
ATOM 1588 N N . LYS B 1 41 ? -9.547 2.457 -6.781 1 97.69 41 LYS B N 1
ATOM 1589 C CA . LYS B 1 41 ? -9.531 1.543 -5.645 1 97.69 41 LYS B CA 1
ATOM 1590 C C . LYS B 1 41 ? -9.461 2.309 -4.324 1 97.69 41 LYS B C 1
ATOM 1592 O O . LYS B 1 41 ? -9.062 1.753 -3.301 1 97.69 41 LYS B O 1
ATOM 1597 N N . CYS B 1 42 ? -9.773 3.586 -4.375 1 98.5 42 CYS B N 1
ATOM 1598 C CA . CYS B 1 42 ? -9.883 4.32 -3.121 1 98.5 42 CYS B CA 1
ATOM 1599 C C . CYS B 1 42 ? -11.094 3.859 -2.318 1 98.5 42 CYS B C 1
ATOM 1601 O O . CYS B 1 42 ? -12.195 3.756 -2.854 1 98.5 42 CYS B O 1
ATOM 1603 N N . ASP B 1 43 ? -10.836 3.615 -1.039 1 98.12 43 ASP B N 1
ATOM 1604 C CA . ASP B 1 43 ? -11.906 3.049 -0.222 1 98.12 43 ASP B CA 1
ATOM 1605 C C . ASP B 1 43 ? -12.07 3.824 1.084 1 98.12 43 ASP B C 1
ATOM 1607 O O . ASP B 1 43 ? -12.609 3.299 2.061 1 98.12 43 ASP B O 1
ATOM 1611 N N . ALA B 1 44 ? -11.594 5.031 1.188 1 98.62 44 ALA B N 1
ATOM 1612 C CA . ALA B 1 44 ? -11.75 5.906 2.346 1 98.62 44 ALA B CA 1
ATOM 1613 C C . ALA B 1 44 ? -12.094 7.328 1.914 1 98.62 44 ALA B C 1
ATOM 1615 O O . ALA B 1 44 ? -11.547 7.84 0.937 1 98.62 44 ALA B O 1
ATOM 1616 N N . VAL B 1 45 ? -12.969 7.859 2.623 1 98.5 45 VAL B N 1
ATOM 1617 C CA . VAL B 1 45 ? -13.367 9.25 2.42 1 98.5 45 VAL B CA 1
ATOM 1618 C C . VAL B 1 45 ? -12.984 10.078 3.645 1 98.5 45 VAL B C 1
ATOM 1620 O O . VAL B 1 45 ? -13.414 9.781 4.762 1 98.5 45 VAL B O 1
ATOM 1623 N N . LEU B 1 46 ? -12.141 11.047 3.445 1 98.56 46 LEU B N 1
ATOM 1624 C CA . LEU B 1 46 ? -11.758 12.008 4.48 1 98.56 46 LEU B CA 1
ATOM 1625 C C . LEU B 1 46 ? -12.586 13.289 4.363 1 98.56 46 LEU B C 1
ATOM 1627 O O . LEU B 1 46 ? -12.469 14.016 3.375 1 98.56 46 LEU B O 1
ATOM 1631 N N . GLN B 1 47 ? -13.32 13.555 5.379 1 97.94 47 GLN B N 1
ATOM 1632 C CA . GLN B 1 47 ? -14.25 14.68 5.328 1 97.94 47 GLN B CA 1
ATOM 1633 C C . GLN B 1 47 ? -13.766 15.836 6.195 1 97.94 47 GLN B C 1
ATOM 1635 O O . GLN B 1 47 ? -13.438 15.648 7.367 1 97.94 47 GLN B O 1
ATOM 1640 N N . LEU B 1 48 ? -13.742 17 5.609 1 98 48 LEU B N 1
ATOM 1641 C CA . LEU B 1 48 ? -13.383 18.219 6.324 1 98 48 LEU B CA 1
ATOM 1642 C C . LEU B 1 48 ? -14.625 18.906 6.895 1 98 48 LEU B C 1
ATOM 1644 O O . LEU B 1 48 ? -15.75 18.594 6.492 1 98 48 LEU B O 1
ATOM 1648 N N . ALA B 1 49 ? -14.422 19.859 7.793 1 96.44 49 ALA B N 1
ATOM 1649 C CA . ALA B 1 49 ? -15.516 20.547 8.477 1 96.44 49 ALA B CA 1
ATOM 1650 C C . ALA B 1 49 ? -16.328 21.391 7.492 1 96.44 49 ALA B C 1
ATOM 1652 O O . ALA B 1 49 ? -17.531 21.578 7.676 1 96.44 49 ALA B O 1
ATOM 1653 N N . ASP B 1 50 ? -15.711 21.844 6.473 1 95.56 50 ASP B N 1
ATOM 1654 C CA . ASP B 1 50 ? -16.406 22.719 5.535 1 95.56 50 ASP B CA 1
ATOM 1655 C C . ASP B 1 50 ? -17.188 21.906 4.504 1 95.56 50 ASP B C 1
ATOM 1657 O O . ASP B 1 50 ? -17.766 22.484 3.576 1 95.56 50 ASP B O 1
ATOM 1661 N N . GLY B 1 51 ? -17.109 20.609 4.531 1 94.81 51 GLY B N 1
ATOM 1662 C CA . GLY B 1 51 ? -17.906 19.766 3.658 1 94.81 51 GLY B CA 1
ATOM 1663 C C . GLY B 1 51 ? -17.109 19.141 2.527 1 94.81 51 GLY B C 1
ATOM 1664 O O . GLY B 1 51 ? -17.578 18.234 1.851 1 94.81 51 GLY B O 1
ATOM 1665 N N . LYS B 1 52 ? -15.906 19.672 2.334 1 97.19 52 LYS B N 1
ATOM 1666 C CA . LYS B 1 52 ? -15.039 19.062 1.329 1 97.19 52 LYS B CA 1
ATOM 1667 C C . LYS B 1 52 ? -14.617 17.656 1.744 1 97.19 52 LYS B C 1
ATOM 1669 O O . LYS B 1 52 ? -14.539 17.344 2.936 1 97.19 52 LYS B O 1
ATOM 1674 N N . SER B 1 53 ? -14.43 16.844 0.756 1 97.31 53 SER B N 1
ATOM 1675 C CA . SER B 1 53 ? -14.016 15.469 1.041 1 97.31 53 SER B CA 1
ATOM 1676 C C . SER B 1 53 ? -12.898 15.023 0.104 1 97.31 53 SER B C 1
ATOM 1678 O O . SER B 1 53 ? -12.82 15.484 -1.039 1 97.31 53 SER B O 1
ATOM 1680 N N . PHE B 1 54 ? -12.047 14.164 0.562 1 98.25 54 PHE B N 1
ATOM 1681 C CA . PHE B 1 54 ? -10.945 13.57 -0.178 1 98.25 54 PHE B CA 1
ATOM 1682 C C . PHE B 1 54 ? -10.977 12.047 -0.071 1 98.25 54 PHE B C 1
ATOM 1684 O O . PHE B 1 54 ? -11.336 11.5 0.974 1 98.25 54 PHE B O 1
ATOM 1691 N N . MET B 1 55 ? -10.602 11.414 -1.161 1 98.25 55 MET B N 1
ATOM 1692 C CA . MET B 1 55 ? -10.547 9.953 -1.143 1 98.25 55 MET B CA 1
ATOM 1693 C C . MET B 1 55 ? -9.102 9.469 -1.028 1 98.25 55 MET B C 1
ATOM 1695 O O . MET B 1 55 ? -8.18 10.148 -1.484 1 98.25 55 MET B O 1
ATOM 1699 N N . ALA B 1 56 ? -8.914 8.391 -0.408 1 98.81 56 ALA B N 1
ATOM 1700 C CA . ALA B 1 56 ? -7.609 7.75 -0.267 1 98.81 56 ALA B CA 1
ATOM 1701 C C . ALA B 1 56 ? -7.754 6.25 -0.031 1 98.81 56 ALA B C 1
ATOM 1703 O O . ALA B 1 56 ? -8.867 5.719 -0.027 1 98.81 56 ALA B O 1
ATOM 1704 N N . HIS B 1 57 ? -6.73 5.555 0.011 1 98.88 57 HIS B N 1
ATOM 1705 C CA . HIS B 1 57 ? -6.738 4.137 0.35 1 98.88 57 HIS B CA 1
ATOM 1706 C C . HIS B 1 57 ? -6.625 3.928 1.856 1 98.88 57 HIS B C 1
ATOM 1708 O O . HIS B 1 57 ? -5.648 4.352 2.475 1 98.88 57 HIS B O 1
ATOM 1714 N N . SER B 1 58 ? -7.598 3.252 2.439 1 98.56 58 SER B N 1
ATOM 1715 C CA . SER B 1 58 ? -7.621 3.066 3.887 1 98.56 58 SER B CA 1
ATOM 1716 C C . SER B 1 58 ? -6.375 2.33 4.371 1 98.56 58 SER B C 1
ATOM 1718 O O . SER B 1 58 ? -5.871 2.605 5.461 1 98.56 58 SER B O 1
ATOM 1720 N N . LEU B 1 59 ? -5.895 1.38 3.531 1 98.88 59 LEU B N 1
ATOM 1721 C CA . LEU B 1 59 ? -4.707 0.62 3.9 1 98.88 59 LEU B CA 1
ATOM 1722 C C . LEU B 1 59 ? -3.504 1.542 4.078 1 98.88 59 LEU B C 1
ATOM 1724 O O . LEU B 1 59 ? -2.748 1.404 5.043 1 98.88 59 LEU B O 1
ATOM 1728 N N . ILE B 1 60 ? -3.264 2.502 3.162 1 98.94 60 ILE B N 1
ATOM 1729 C CA . ILE B 1 60 ? -2.141 3.43 3.24 1 98.94 60 ILE B CA 1
ATOM 1730 C C . ILE B 1 60 ? -2.338 4.379 4.422 1 98.94 60 ILE B C 1
ATOM 1732 O O . ILE B 1 60 ? -1.392 4.66 5.164 1 98.94 60 ILE B O 1
ATOM 1736 N N . LEU B 1 61 ? -3.594 4.875 4.641 1 98.81 61 LEU B N 1
ATOM 1737 C CA . LEU B 1 61 ? -3.893 5.727 5.789 1 98.81 61 LEU B CA 1
ATOM 1738 C C . LEU B 1 61 ? -3.531 5.023 7.094 1 98.81 61 LEU B C 1
ATOM 1740 O O . LEU B 1 61 ? -2.82 5.586 7.93 1 98.81 61 LEU B O 1
ATOM 1744 N N . PHE B 1 62 ? -3.973 3.797 7.199 1 98.75 62 PHE B N 1
ATOM 1745 C CA . PHE B 1 62 ? -3.736 3.006 8.398 1 98.75 62 PHE B CA 1
ATOM 1746 C C . PHE B 1 62 ? -2.248 2.746 8.594 1 98.75 62 PHE B C 1
ATOM 1748 O O . PHE B 1 62 ? -1.739 2.826 9.719 1 98.75 62 PHE B O 1
ATOM 1755 N N . THR B 1 63 ? -1.584 2.451 7.547 1 98.69 63 THR B N 1
ATOM 1756 C CA . THR B 1 63 ? -0.161 2.131 7.582 1 98.69 63 THR B CA 1
ATOM 1757 C C . THR B 1 63 ? 0.649 3.324 8.078 1 98.69 63 THR B C 1
ATOM 1759 O O . THR B 1 63 ? 1.627 3.156 8.812 1 98.69 63 THR B O 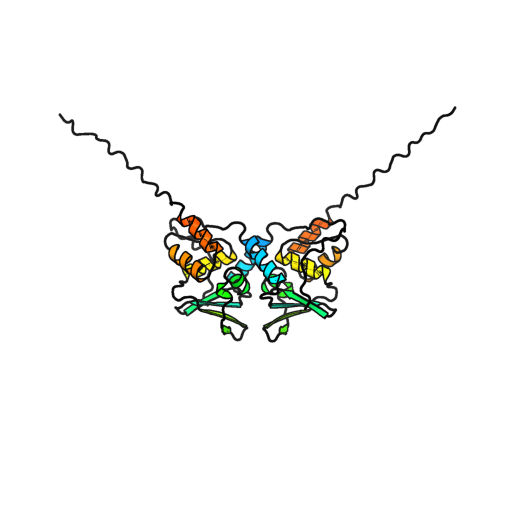1
ATOM 1762 N N . CYS B 1 64 ? 0.244 4.512 7.762 1 98.56 64 CYS B N 1
ATOM 1763 C CA . CYS B 1 64 ? 1.02 5.715 8.047 1 98.56 64 CYS B CA 1
ATOM 1764 C C . CYS B 1 64 ? 0.55 6.379 9.336 1 98.56 64 CYS B C 1
ATOM 1766 O O . CYS B 1 64 ? 1.291 7.148 9.945 1 98.56 64 CYS B O 1
ATOM 1768 N N . SER B 1 65 ? -0.677 6.141 9.742 1 98.62 65 SER B N 1
ATOM 1769 C CA . SER B 1 65 ? -1.291 6.91 10.82 1 98.62 65 SER B CA 1
ATOM 1770 C C . SER B 1 65 ? -2.221 6.039 11.664 1 98.62 65 SER B C 1
ATOM 1772 O O . SER B 1 65 ? -3.334 5.723 11.234 1 98.62 65 SER B O 1
ATOM 1774 N N . PRO B 1 66 ? -1.847 5.688 12.898 1 97.75 66 PRO B N 1
ATOM 1775 C CA . PRO B 1 66 ? -2.729 4.93 13.789 1 97.75 66 PRO B CA 1
ATOM 1776 C C . PRO B 1 66 ? -4.062 5.629 14.039 1 97.75 66 PRO B C 1
ATOM 1778 O O . PRO B 1 66 ? -5.023 4.996 14.484 1 97.75 66 PRO B O 1
ATOM 1781 N N . TYR B 1 67 ? -4.117 6.887 13.758 1 98.19 67 TYR B N 1
ATOM 1782 C CA . TYR B 1 67 ? -5.355 7.652 13.875 1 98.19 67 TYR B CA 1
ATOM 1783 C C . TYR B 1 67 ? -6.484 6.984 13.102 1 98.19 67 TYR B C 1
ATOM 1785 O O . TYR B 1 67 ? -7.641 7.004 13.531 1 98.19 67 TYR B O 1
ATOM 1793 N N . PHE B 1 68 ? -6.215 6.336 12.047 1 98.25 68 PHE B N 1
ATOM 1794 C CA . PHE B 1 68 ? -7.227 5.809 11.141 1 98.25 68 PHE B CA 1
ATOM 1795 C C . PHE B 1 68 ? -7.613 4.383 11.531 1 98.25 68 PHE B C 1
ATOM 1797 O O . PHE B 1 68 ? -8.328 3.705 10.797 1 98.25 68 PHE B O 1
ATOM 1804 N N . ASP B 1 69 ? -7.117 3.91 12.586 1 97.06 69 ASP B N 1
ATOM 1805 C CA . ASP B 1 69 ? -7.594 2.658 13.164 1 97.06 69 ASP B CA 1
ATOM 1806 C C . ASP B 1 69 ? -8.734 2.906 14.148 1 97.06 69 ASP B C 1
ATOM 1808 O O . ASP B 1 69 ? -9.211 1.977 14.805 1 97.06 69 ASP B O 1
ATOM 1812 N N . LYS B 1 70 ? -9.32 3.984 14.188 1 95.06 70 LYS B N 1
ATOM 1813 C CA . LYS B 1 70 ? -10.406 4.344 15.086 1 95.06 70 LYS B CA 1
ATOM 1814 C C . LYS B 1 70 ? -11.75 3.881 14.531 1 95.06 70 LYS B C 1
ATOM 1816 O O . LYS B 1 70 ? -11.875 3.613 13.336 1 95.06 70 LYS B O 1
ATOM 1821 N N . PRO B 1 71 ? -12.695 3.727 15.422 1 93.94 71 PRO B N 1
ATOM 1822 C CA . PRO B 1 71 ? -14.047 3.449 14.93 1 93.94 71 PRO B CA 1
ATOM 1823 C C . PRO B 1 71 ? -14.539 4.496 13.93 1 93.94 71 PRO B C 1
ATOM 1825 O O . PRO B 1 71 ? -14.266 5.688 14.102 1 93.94 71 PRO B O 1
ATOM 1828 N N . HIS B 1 72 ? -15.141 4.02 12.922 1 94.88 72 HIS B N 1
ATOM 1829 C CA . HIS B 1 72 ? -15.617 4.902 11.859 1 94.88 72 HIS B CA 1
ATOM 1830 C C . HIS B 1 72 ? -16.859 4.332 11.18 1 94.88 72 HIS B C 1
ATOM 1832 O O . HIS B 1 72 ? -17.219 3.174 11.406 1 94.88 72 HIS B O 1
ATOM 1838 N N . HIS B 1 73 ? -17.406 5.207 10.461 1 94.12 73 HIS B N 1
ATOM 1839 C CA . HIS B 1 73 ? -18.594 4.836 9.703 1 94.12 73 HIS B CA 1
ATOM 1840 C C . HIS B 1 73 ? -18.219 4.27 8.336 1 94.12 73 HIS B C 1
ATOM 1842 O O . HIS B 1 73 ? -17.203 4.668 7.754 1 94.12 73 HIS B O 1
ATOM 1848 N N . LYS B 1 74 ? -19.094 3.34 7.875 1 94.88 74 LYS B N 1
ATOM 1849 C CA . LYS B 1 74 ? -18.922 2.799 6.531 1 94.88 74 LYS B CA 1
ATOM 1850 C C . LYS B 1 74 ? -20.125 3.133 5.648 1 94.88 74 LYS B C 1
ATOM 1852 O O . LYS B 1 74 ? -21.266 3.102 6.105 1 94.88 74 LYS B O 1
ATOM 1857 N N . LEU B 1 75 ? -19.781 3.436 4.445 1 94.44 75 LEU B N 1
ATOM 1858 C CA . LEU B 1 75 ? -20.828 3.643 3.451 1 94.44 75 LEU B CA 1
ATOM 1859 C C . LEU B 1 75 ? -21.359 2.309 2.939 1 94.44 75 LEU B C 1
ATOM 1861 O O . LEU B 1 75 ? -20.828 1.251 3.271 1 94.44 75 LEU B O 1
ATOM 1865 N N . ASN B 1 76 ? -22.406 2.359 2.131 1 90.94 76 ASN B N 1
ATOM 1866 C CA . ASN B 1 76 ? -23.047 1.164 1.591 1 90.94 76 ASN B CA 1
ATOM 1867 C C . ASN B 1 76 ? -22.094 0.362 0.716 1 90.94 76 ASN B C 1
ATOM 1869 O O . ASN B 1 76 ? -22.172 -0.867 0.664 1 90.94 76 ASN B O 1
ATOM 1873 N N . ASP B 1 77 ? -21.172 1.096 0.086 1 91.06 77 ASP B N 1
ATOM 1874 C CA . ASP B 1 77 ? -20.25 0.406 -0.812 1 91.06 77 ASP B CA 1
ATOM 1875 C C . ASP B 1 77 ? -19.047 -0.142 -0.049 1 91.06 77 ASP B C 1
ATOM 1877 O O . ASP B 1 77 ? -18.125 -0.683 -0.652 1 91.06 77 ASP B O 1
ATOM 1881 N N . GLY B 1 78 ? -19.078 0.109 1.266 1 92.19 78 GLY B N 1
ATOM 1882 C CA . GLY B 1 78 ? -18.031 -0.44 2.107 1 92.19 78 GLY B CA 1
ATOM 1883 C C . GLY B 1 78 ? -16.922 0.552 2.402 1 92.19 78 GLY B C 1
ATOM 1884 O O . GLY B 1 78 ? -16.016 0.267 3.193 1 92.19 78 GLY B O 1
ATOM 1885 N N . SER B 1 79 ? -17 1.738 1.804 1 95.62 79 SER B N 1
ATOM 1886 C CA . SER B 1 79 ? -15.961 2.738 2.018 1 95.62 79 SER B CA 1
ATOM 1887 C C . SER B 1 79 ? -16 3.283 3.441 1 95.62 79 SER B C 1
ATOM 1889 O O . SER B 1 79 ? -17.078 3.488 4 1 95.62 79 SER B O 1
ATOM 1891 N N . SER B 1 80 ? -14.844 3.49 3.963 1 97.38 80 SER B N 1
ATOM 1892 C CA . SER B 1 80 ? -14.711 4.094 5.285 1 97.38 80 SER B CA 1
ATOM 1893 C C . SER B 1 80 ? -14.82 5.613 5.215 1 97.38 80 SER B C 1
ATOM 1895 O O . SER B 1 80 ? -14.227 6.246 4.336 1 97.38 80 SER B O 1
ATOM 1897 N N . VAL B 1 81 ? -15.562 6.16 6.152 1 98.19 81 VAL B N 1
ATOM 1898 C CA . VAL B 1 81 ? -15.672 7.613 6.23 1 98.19 81 VAL B CA 1
ATOM 1899 C C . VAL B 1 81 ? -15.008 8.117 7.512 1 98.19 81 VAL B C 1
ATOM 1901 O O . VAL B 1 81 ? -15.352 7.68 8.609 1 98.19 81 VAL B O 1
ATOM 1904 N N . PHE B 1 82 ? -14.062 8.977 7.355 1 98.38 82 PHE B N 1
ATOM 1905 C CA . PHE B 1 82 ? -13.383 9.586 8.484 1 98.38 82 PHE B CA 1
ATOM 1906 C C . PHE B 1 82 ? -13.664 11.086 8.547 1 98.38 82 PHE B C 1
ATOM 1908 O O . PHE B 1 82 ? -13.367 11.812 7.598 1 98.38 82 PHE B O 1
ATOM 1915 N N . LEU B 1 83 ? -14.242 11.555 9.617 1 97.56 83 LEU B N 1
ATOM 1916 C CA . LEU B 1 83 ? -14.359 12.984 9.883 1 97.56 83 LEU B CA 1
ATOM 1917 C C . LEU B 1 83 ? -13.094 13.523 10.547 1 97.56 83 LEU B C 1
ATOM 1919 O O . LEU B 1 83 ? -12.75 13.109 11.656 1 97.56 83 LEU B O 1
ATOM 1923 N N . LEU B 1 84 ? -12.477 14.438 9.828 1 98.12 84 LEU B N 1
ATOM 1924 C CA . LEU B 1 84 ? -11.203 14.945 10.336 1 98.12 84 LEU B CA 1
ATOM 1925 C C . LEU B 1 84 ? -11.43 16.078 11.336 1 98.12 84 LEU B C 1
ATOM 1927 O O . LEU B 1 84 ? -12.516 16.672 11.383 1 98.12 84 LEU B O 1
ATOM 1931 N N . PRO B 1 85 ? -10.398 16.375 12.141 1 97.19 85 PRO B N 1
ATOM 1932 C CA . PRO B 1 85 ? -10.516 17.484 13.078 1 97.19 85 PRO B CA 1
ATOM 1933 C C . PRO B 1 85 ? -10.93 18.781 12.398 1 97.19 85 PRO B C 1
ATOM 1935 O O . PRO B 1 85 ? -10.492 19.062 11.273 1 97.19 85 PRO B O 1
ATOM 1938 N N . PRO B 1 86 ? -11.68 19.594 13.055 1 96.62 86 PRO B N 1
ATOM 1939 C CA . PRO B 1 86 ? -12.227 20.812 12.445 1 96.62 86 PRO B CA 1
ATOM 1940 C C . PRO B 1 86 ? -11.141 21.766 11.945 1 96.62 86 PRO B C 1
ATOM 1942 O O . PRO B 1 86 ? -11.367 22.531 11 1 96.62 86 PRO B O 1
ATOM 1945 N N . GLU B 1 87 ? -10.023 21.766 12.555 1 95 87 GLU B N 1
ATOM 1946 C CA . GLU B 1 87 ? -8.961 22.703 12.219 1 95 87 GLU B CA 1
ATOM 1947 C C . GLU B 1 87 ? -8.211 22.25 10.961 1 95 87 GLU B C 1
ATOM 1949 O O . GLU B 1 87 ? -7.363 22.984 10.445 1 95 87 GLU B O 1
ATOM 1954 N N . THR B 1 88 ? -8.57 21.094 10.438 1 97.31 88 THR B N 1
ATOM 1955 C CA . THR B 1 88 ? -7.887 20.578 9.258 1 97.31 88 THR B CA 1
ATOM 1956 C C . THR B 1 88 ? -8.281 21.375 8.016 1 97.31 88 THR B C 1
ATOM 1958 O O . THR B 1 88 ? -9.461 21.453 7.68 1 97.31 88 THR B O 1
ATOM 1961 N N . ASP B 1 89 ? -7.27 21.922 7.391 1 96.19 89 ASP B N 1
ATOM 1962 C CA . ASP B 1 89 ? -7.539 22.625 6.137 1 96.19 89 ASP B CA 1
ATOM 1963 C C . ASP B 1 89 ? -7.109 21.781 4.934 1 96.19 89 ASP B C 1
ATOM 1965 O O . ASP B 1 89 ? -6.309 20.859 5.074 1 96.19 89 ASP B O 1
ATOM 1969 N N . ASP B 1 90 ? -7.625 22.172 3.785 1 95.31 90 ASP B N 1
ATOM 1970 C CA . ASP B 1 90 ? -7.414 21.391 2.561 1 95.31 90 ASP B CA 1
ATOM 1971 C C . ASP B 1 90 ? -5.93 21.297 2.221 1 95.31 90 ASP B C 1
ATOM 1973 O O . ASP B 1 90 ? -5.438 20.234 1.866 1 95.31 90 ASP B O 1
ATOM 1977 N N . GLU B 1 91 ? -5.227 22.406 2.318 1 95 91 GLU B N 1
ATOM 1978 C CA . GLU B 1 91 ? -3.812 22.453 1.952 1 95 91 GLU B CA 1
ATOM 1979 C C . GLU B 1 91 ? -2.986 21.5 2.811 1 95 91 GLU B C 1
ATOM 1981 O O . GLU B 1 91 ? -2.17 20.734 2.289 1 95 91 GLU B O 1
ATOM 1986 N N . SER B 1 92 ? -3.18 21.531 4.109 1 96.62 92 SER B N 1
ATOM 1987 C CA . SER B 1 92 ? -2.443 20.672 5.035 1 96.62 92 SER B CA 1
ATOM 1988 C C . SER B 1 92 ? -2.756 19.203 4.797 1 96.62 92 SER B C 1
ATOM 1990 O O . SER B 1 92 ? -1.857 18.359 4.824 1 96.62 92 SER B O 1
ATOM 1992 N N . LEU B 1 93 ? -4.02 18.938 4.543 1 98 93 LEU B N 1
ATOM 1993 C CA . LEU B 1 93 ? -4.406 17.547 4.309 1 98 93 LEU B CA 1
ATOM 1994 C C . LEU B 1 93 ? -3.773 17.016 3.029 1 98 93 LEU B C 1
A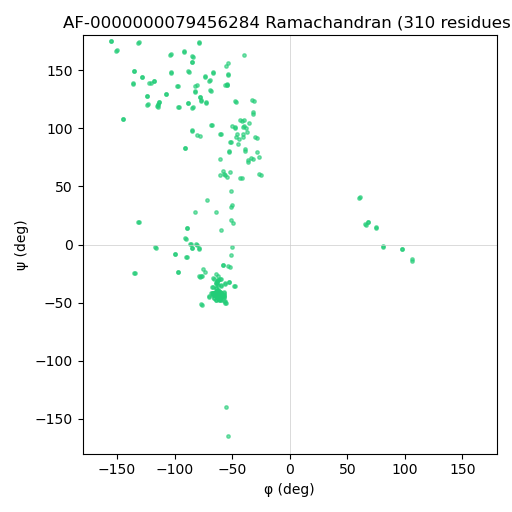TOM 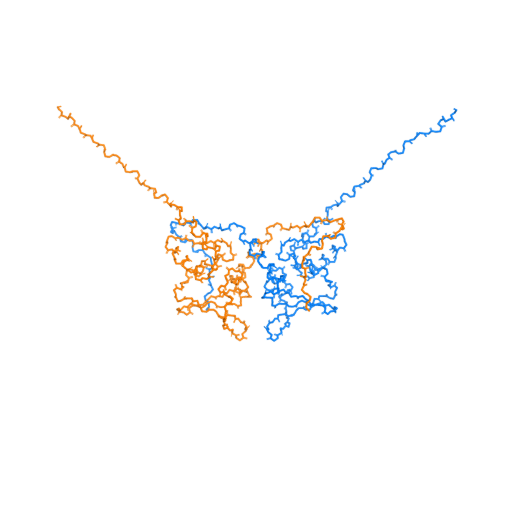1996 O O . LEU B 1 93 ? -3.24 15.898 3.012 1 98 93 LEU B O 1
ATOM 2000 N N . VAL B 1 94 ? -3.867 17.828 2.02 1 97.06 94 VAL B N 1
ATOM 2001 C CA . VAL B 1 94 ? -3.299 17.422 0.737 1 97.06 94 VAL B CA 1
ATOM 2002 C C . VAL B 1 94 ? -1.798 17.188 0.891 1 97.06 94 VAL B C 1
ATOM 2004 O O . VAL B 1 94 ? -1.261 16.203 0.361 1 97.06 94 VAL B O 1
ATOM 2007 N N . ALA B 1 95 ? -1.093 18.047 1.598 1 96.12 95 ALA B N 1
ATOM 2008 C CA . ALA B 1 95 ? 0.338 17.891 1.844 1 96.12 95 ALA B CA 1
ATOM 2009 C C . ALA B 1 95 ? 0.629 16.594 2.582 1 96.12 95 ALA B C 1
ATOM 2011 O O . ALA B 1 95 ? 1.561 15.867 2.23 1 96.12 95 ALA B O 1
ATOM 2012 N N . ILE B 1 96 ? -0.184 16.281 3.539 1 97.88 96 ILE B N 1
ATOM 2013 C CA . ILE B 1 96 ? 0.007 15.086 4.355 1 97.88 96 ILE B CA 1
ATOM 2014 C C . ILE B 1 96 ? -0.281 13.844 3.52 1 97.88 96 ILE B C 1
ATOM 2016 O O . ILE B 1 96 ? 0.471 12.867 3.568 1 97.88 96 ILE B O 1
ATOM 2020 N N . LEU B 1 97 ? -1.375 13.859 2.748 1 98.31 97 LEU B N 1
ATOM 2021 C CA . LEU B 1 97 ? -1.7 12.734 1.88 1 98.31 97 LEU B CA 1
ATOM 2022 C C . LEU B 1 97 ? -0.583 12.484 0.874 1 98.31 97 LEU B C 1
ATOM 2024 O O . LEU B 1 97 ? -0.167 11.344 0.675 1 98.31 97 LEU B O 1
ATOM 2028 N N . ARG B 1 98 ? -0.131 13.547 0.301 1 97.31 98 ARG B N 1
ATOM 2029 C CA . ARG B 1 98 ? 0.982 13.406 -0.632 1 97.31 98 ARG B CA 1
ATOM 2030 C C . ARG B 1 98 ? 2.201 12.805 0.057 1 97.31 98 ARG B C 1
ATOM 2032 O O . ARG B 1 98 ? 2.861 11.922 -0.497 1 97.31 98 ARG B O 1
ATOM 2039 N N . PHE B 1 99 ? 2.492 13.258 1.188 1 97.94 99 PHE B N 1
ATOM 2040 C CA . PHE B 1 99 ? 3.613 12.727 1.951 1 97.94 99 PHE B CA 1
ATOM 2041 C C . PHE B 1 99 ? 3.451 11.227 2.172 1 97.94 99 PHE B C 1
ATOM 2043 O O . PHE B 1 99 ? 4.395 10.461 1.971 1 97.94 99 PHE B O 1
ATOM 2050 N N . MET B 1 100 ? 2.281 10.789 2.553 1 98.69 100 MET B N 1
ATOM 2051 C CA . MET B 1 100 ? 2.029 9.375 2.818 1 98.69 100 MET B CA 1
ATOM 2052 C C . MET B 1 100 ? 2.383 8.523 1.606 1 98.69 100 MET B C 1
ATOM 2054 O O . MET B 1 100 ? 2.932 7.426 1.751 1 98.69 100 MET B O 1
ATOM 2058 N N . TYR B 1 101 ? 2.186 9.047 0.43 1 98.62 101 TYR B N 1
ATOM 2059 C CA . TYR B 1 101 ? 2.311 8.25 -0.785 1 98.62 101 TYR B CA 1
ATOM 2060 C C . TYR B 1 101 ? 3.666 8.477 -1.447 1 98.62 101 TYR B C 1
ATOM 2062 O O . TYR B 1 101 ? 4.02 7.781 -2.402 1 98.62 101 TYR B O 1
ATOM 2070 N N . THR B 1 102 ? 4.43 9.461 -0.94 1 98 102 THR B N 1
ATOM 2071 C CA . THR B 1 102 ? 5.637 9.773 -1.693 1 98 102 THR B CA 1
ATOM 2072 C C . THR B 1 102 ? 6.832 9.93 -0.757 1 98 102 THR B C 1
ATOM 2074 O O . THR B 1 102 ? 7.984 9.836 -1.19 1 98 102 THR B O 1
ATOM 2077 N N . GLY B 1 103 ? 6.57 10.258 0.449 1 97.69 103 GLY B N 1
ATOM 2078 C CA . GLY B 1 103 ? 7.637 10.633 1.366 1 97.69 103 GLY B CA 1
ATOM 2079 C C . GLY B 1 103 ? 8.094 12.062 1.198 1 97.69 103 GLY B C 1
ATOM 2080 O O . GLY B 1 103 ? 8.984 12.523 1.913 1 97.69 103 GLY B O 1
ATOM 2081 N N . LYS B 1 104 ? 7.52 12.766 0.267 1 96.5 104 LYS B N 1
ATOM 2082 C CA . LYS B 1 104 ? 7.844 14.164 0.012 1 96.5 104 LYS B CA 1
ATOM 2083 C C . LYS B 1 104 ? 6.836 15.094 0.685 1 96.5 104 LYS B C 1
ATOM 2085 O O . LYS B 1 104 ? 5.629 14.836 0.657 1 96.5 104 LYS B O 1
ATOM 2090 N N . LEU B 1 105 ? 7.324 16.109 1.296 1 95.12 105 LEU B N 1
ATOM 2091 C CA . LEU B 1 105 ? 6.477 17.062 1.99 1 95.12 105 LEU B CA 1
ATOM 2092 C C . LEU B 1 105 ? 6.707 18.484 1.461 1 95.12 105 LEU B C 1
ATOM 2094 O O . LEU B 1 105 ? 7.832 18.984 1.487 1 95.12 105 LEU B O 1
ATOM 2098 N N . ASP B 1 106 ? 5.648 19.078 0.948 1 91.56 106 ASP B N 1
ATOM 2099 C CA . ASP B 1 106 ? 5.691 20.469 0.526 1 91.56 106 ASP B CA 1
ATOM 2100 C C . ASP B 1 106 ? 5.434 21.406 1.703 1 91.56 106 ASP B C 1
ATOM 2102 O O . ASP B 1 106 ? 4.281 21.641 2.084 1 91.56 106 ASP B O 1
ATOM 2106 N N . ILE B 1 107 ? 6.48 21.906 2.223 1 88.69 107 ILE B N 1
ATOM 2107 C CA . ILE B 1 107 ? 6.371 22.703 3.441 1 88.69 107 ILE B CA 1
ATOM 2108 C C . ILE B 1 107 ? 6.938 24.094 3.197 1 88.69 107 ILE B C 1
ATOM 2110 O O . ILE B 1 107 ? 7.887 24.266 2.43 1 88.69 107 ILE B O 1
ATOM 2114 N N . SER B 1 108 ? 6.301 25.062 3.691 1 85.56 108 SER B N 1
ATOM 2115 C CA . SER B 1 108 ? 6.746 26.438 3.727 1 85.56 108 SER B CA 1
ATOM 2116 C C . SER B 1 108 ? 6.598 27.031 5.125 1 85.56 108 SER B C 1
ATOM 2118 O O . SER B 1 108 ? 6.059 26.391 6.023 1 85.56 108 SER B O 1
ATOM 2120 N N . HIS B 1 109 ? 7.078 28.234 5.27 1 85.12 109 HIS B N 1
ATOM 2121 C CA . HIS B 1 109 ? 6.918 28.891 6.555 1 85.12 109 HIS B CA 1
ATOM 2122 C C . HIS B 1 109 ? 5.445 29.125 6.879 1 85.12 109 HIS B C 1
ATOM 2124 O O . HIS B 1 109 ? 5.047 29.078 8.047 1 85.12 109 HIS B O 1
ATOM 2130 N N . GLU B 1 110 ? 4.727 29.203 5.859 1 90.38 110 GLU B N 1
ATOM 2131 C CA . GLU B 1 110 ? 3.322 29.578 6.016 1 90.38 110 GLU B CA 1
ATOM 2132 C C . GLU B 1 110 ? 2.482 28.406 6.492 1 90.38 110 GLU B C 1
ATOM 2134 O O . GLU B 1 110 ? 1.49 28.578 7.199 1 90.38 110 GLU B O 1
ATOM 2139 N N . ASN B 1 111 ? 2.947 27.203 6.16 1 92.25 111 ASN B N 1
ATOM 2140 C CA . ASN B 1 111 ? 2.066 26.078 6.445 1 92.25 111 ASN B CA 1
ATOM 2141 C C . ASN B 1 111 ? 2.682 25.125 7.469 1 92.25 111 ASN B C 1
ATOM 2143 O O . ASN B 1 111 ? 2.02 24.203 7.938 1 92.25 111 ASN B O 1
ATOM 2147 N N . PHE B 1 112 ? 3.838 25.391 7.898 1 92.81 112 PHE B N 1
ATOM 2148 C CA . PHE B 1 112 ? 4.582 24.484 8.773 1 92.81 112 PHE B CA 1
ATOM 2149 C C . PHE B 1 112 ? 3.783 24.172 10.031 1 92.81 112 PHE B C 1
ATOM 2151 O O . PHE B 1 112 ? 3.592 23 10.367 1 92.81 112 PHE B O 1
ATOM 2158 N N . THR B 1 113 ? 3.326 25.203 10.648 1 94.75 113 THR B N 1
ATOM 2159 C CA . THR B 1 113 ? 2.654 25.031 11.93 1 94.75 113 THR B CA 1
ATOM 2160 C C . THR B 1 113 ? 1.377 24.203 11.773 1 94.75 113 THR B C 1
ATOM 2162 O O . THR B 1 113 ? 1.094 23.328 12.586 1 94.75 113 THR B O 1
ATOM 2165 N N . ARG B 1 114 ? 0.653 24.469 10.758 1 96.31 114 ARG B N 1
ATOM 2166 C CA . ARG B 1 114 ? -0.599 23.75 10.523 1 96.31 114 ARG B CA 1
ATOM 2167 C C . ARG B 1 114 ? -0.343 22.281 10.203 1 96.31 114 ARG B C 1
ATOM 2169 O O . ARG B 1 114 ? -1.025 21.406 10.727 1 96.31 114 ARG B O 1
ATOM 2176 N N . ILE B 1 115 ? 0.665 22.016 9.398 1 96.56 115 ILE B N 1
ATOM 2177 C CA . ILE B 1 115 ? 1.013 20.656 9.031 1 96.56 115 ILE B CA 1
ATOM 2178 C C . ILE B 1 115 ? 1.518 19.906 10.258 1 96.56 115 ILE B C 1
ATOM 2180 O O . ILE B 1 115 ? 1.146 18.75 10.484 1 96.56 115 ILE B O 1
ATOM 2184 N N . HIS B 1 116 ? 2.352 20.594 11.016 1 96.5 116 HIS B N 1
ATOM 2185 C CA . HIS B 1 116 ? 2.881 19.984 12.227 1 96.5 116 HIS B CA 1
ATOM 2186 C C . HIS B 1 116 ? 1.761 19.594 13.188 1 96.5 116 HIS B C 1
ATOM 2188 O O . HIS B 1 116 ? 1.745 18.484 13.727 1 96.5 116 HIS B O 1
ATOM 2194 N N . LYS B 1 117 ? 0.873 20.5 13.359 1 97.69 117 LYS B N 1
ATOM 2195 C CA . LYS B 1 117 ? -0.264 20.25 14.242 1 97.69 117 LYS B CA 1
ATOM 2196 C C . LYS B 1 117 ? -1.104 19.078 13.75 1 97.69 117 LYS B C 1
ATOM 2198 O O . LYS B 1 117 ? -1.479 18.203 14.531 1 97.69 117 LYS B O 1
ATOM 2203 N N . LEU B 1 118 ? -1.412 19.047 12.516 1 98.19 118 LEU B N 1
ATOM 2204 C CA . LEU B 1 118 ? -2.217 17.969 11.953 1 98.19 118 LEU B CA 1
ATOM 2205 C C . LEU B 1 118 ? -1.493 16.641 12.07 1 98.19 118 LEU B C 1
ATOM 2207 O O . LEU B 1 118 ? -2.105 15.617 12.406 1 98.19 118 LEU B O 1
ATOM 2211 N N . ALA B 1 119 ? -0.223 16.625 11.789 1 98.25 119 ALA B N 1
ATOM 2212 C CA . ALA B 1 119 ? 0.571 15.398 11.914 1 98.25 119 ALA B CA 1
ATOM 2213 C C . ALA B 1 119 ? 0.5 14.844 13.328 1 98.25 119 ALA B C 1
ATOM 2215 O O . ALA B 1 119 ? 0.42 13.625 13.523 1 98.25 119 ALA B O 1
ATOM 2216 N N . LYS B 1 120 ? 0.567 15.773 14.297 1 98.38 120 LYS B N 1
ATOM 2217 C CA . LYS B 1 120 ? 0.457 15.367 15.695 1 98.38 120 LYS B CA 1
ATOM 2218 C C . LYS B 1 120 ? -0.913 14.758 15.984 1 98.38 120 LYS B C 1
ATOM 2220 O O . LYS B 1 120 ? -1.009 13.695 16.609 1 98.38 120 LYS B O 1
ATOM 2225 N N . ILE B 1 121 ? -1.941 15.414 15.5 1 98.19 121 ILE B N 1
ATOM 2226 C CA . ILE B 1 121 ? -3.301 14.938 15.711 1 98.19 121 ILE B CA 1
ATOM 2227 C C . ILE B 1 121 ? -3.465 13.555 15.086 1 98.19 121 ILE B C 1
ATOM 2229 O O . ILE B 1 121 ? -4.062 12.656 15.688 1 98.19 121 ILE B O 1
ATOM 2233 N N . LEU B 1 122 ? -2.898 13.398 13.898 1 98.25 122 LEU B N 1
ATOM 2234 C CA . LEU B 1 122 ? -3.027 12.148 13.164 1 98.25 122 LEU B CA 1
ATOM 2235 C C . LEU B 1 122 ? -2.035 11.109 13.672 1 98.25 122 LEU B C 1
ATOM 2237 O O . LEU B 1 122 ? -1.953 10 13.133 1 98.25 122 LEU B O 1
ATOM 2241 N N . GLN B 1 123 ? -1.249 11.469 14.641 1 98.19 123 GLN B N 1
ATOM 2242 C CA . GLN B 1 123 ? -0.322 10.555 15.297 1 98.19 123 GLN B CA 1
ATOM 2243 C C . GLN B 1 123 ? 0.695 10 14.297 1 98.19 123 GLN B C 1
ATOM 2245 O O . GLN B 1 123 ? 0.988 8.805 14.305 1 98.19 123 GLN B O 1
ATOM 2250 N N . MET B 1 124 ? 1.173 10.82 13.43 1 98.38 124 MET B N 1
ATOM 2251 C CA . MET B 1 124 ? 2.207 10.445 12.469 1 98.38 124 MET B CA 1
ATOM 2252 C C . MET B 1 124 ? 3.598 10.719 13.031 1 98.38 124 MET B C 1
ATOM 2254 O O . MET B 1 124 ? 4.262 11.672 12.625 1 98.38 124 MET B O 1
ATOM 2258 N N . HIS B 1 125 ? 4.078 9.828 13.797 1 97.19 125 HIS B N 1
ATOM 2259 C CA . HIS B 1 125 ? 5.25 10.047 14.633 1 97.19 125 HIS B CA 1
ATOM 2260 C C . HIS B 1 125 ? 6.488 10.32 13.789 1 97.19 125 HIS B C 1
ATOM 2262 O O . HIS B 1 125 ? 7.277 11.211 14.102 1 97.19 125 HIS B O 1
ATOM 2268 N N . ILE B 1 126 ? 6.676 9.625 12.742 1 96.56 126 ILE B N 1
ATOM 2269 C CA . ILE B 1 126 ? 7.855 9.805 11.906 1 96.56 126 ILE B CA 1
ATOM 2270 C C . ILE B 1 126 ? 7.836 11.203 11.289 1 96.56 126 ILE B C 1
ATOM 2272 O O . ILE B 1 126 ? 8.859 11.891 11.266 1 96.56 126 ILE B O 1
ATOM 2276 N N . LEU B 1 127 ? 6.727 11.562 10.828 1 96.69 127 LEU B N 1
ATOM 2277 C CA . LEU B 1 127 ? 6.609 12.891 10.219 1 96.69 127 LEU B CA 1
ATOM 2278 C C . LEU B 1 127 ? 6.82 13.984 11.266 1 96.69 127 LEU B C 1
ATOM 2280 O O . LEU B 1 127 ? 7.488 14.984 10.992 1 96.69 127 LEU B O 1
ATOM 2284 N N . VAL B 1 128 ? 6.246 13.836 12.469 1 97 128 VAL B N 1
ATOM 2285 C CA . VAL B 1 128 ? 6.406 14.805 13.539 1 97 128 VAL B CA 1
ATOM 2286 C C . VAL B 1 128 ? 7.887 14.969 13.883 1 97 128 VAL B C 1
ATOM 2288 O O . VAL B 1 128 ? 8.383 16.094 14.016 1 97 128 VAL B O 1
ATOM 2291 N N . GLN B 1 129 ? 8.547 13.867 13.969 1 95.31 129 GLN B N 1
ATOM 2292 C CA . GLN B 1 129 ? 9.984 13.914 14.258 1 95.31 129 GLN B CA 1
ATOM 2293 C C . GLN B 1 129 ? 10.742 14.602 13.125 1 95.31 129 GLN B C 1
ATOM 2295 O O . GLN B 1 129 ? 11.648 15.398 13.375 1 95.31 129 GLN B O 1
ATOM 2300 N N . PHE B 1 130 ? 10.375 14.281 11.977 1 93.12 130 PHE B N 1
ATOM 2301 C CA . PHE B 1 130 ? 10.992 14.883 10.797 1 93.12 130 PHE B CA 1
ATOM 2302 C C . PHE B 1 130 ? 10.797 16.391 10.797 1 93.12 130 PHE B C 1
ATOM 2304 O O . PHE B 1 130 ? 11.75 17.141 10.578 1 93.12 130 PHE B O 1
ATOM 2311 N N . LEU B 1 131 ? 9.656 16.906 11.094 1 93.12 131 LEU B N 1
ATOM 2312 C CA . LEU B 1 131 ? 9.336 18.328 11.125 1 93.12 131 LEU B CA 1
ATOM 2313 C C . LEU B 1 131 ? 10.086 19.031 12.258 1 93.12 131 LEU B C 1
ATOM 2315 O O . LEU B 1 131 ? 10.531 20.156 12.102 1 93.12 131 LEU B O 1
ATOM 2319 N N . ALA B 1 132 ? 10.242 18.359 13.375 1 90.81 132 ALA B N 1
ATOM 2320 C CA . ALA B 1 132 ? 10.984 18.906 14.508 1 90.81 132 ALA B CA 1
ATOM 2321 C C . ALA B 1 132 ? 12.445 19.141 14.141 1 90.81 132 ALA B C 1
ATOM 2323 O O . ALA B 1 132 ? 13.062 20.109 14.602 1 90.81 132 ALA B O 1
ATOM 2324 N N . SER B 1 133 ? 12.945 18.312 13.281 1 86.69 133 SER B N 1
ATOM 2325 C CA . SER B 1 133 ? 14.352 18.406 12.898 1 86.69 133 SER B CA 1
ATOM 2326 C C . SER B 1 133 ? 14.586 19.562 11.93 1 86.69 133 SER B C 1
ATOM 2328 O O . SER B 1 133 ? 15.711 20.047 11.797 1 86.69 133 SER B O 1
ATOM 2330 N N . ILE B 1 134 ? 13.695 19.984 11.18 1 80.25 134 ILE B N 1
ATOM 2331 C CA . ILE B 1 134 ? 13.766 21.094 10.242 1 80.25 134 ILE B CA 1
ATOM 2332 C C . ILE B 1 134 ? 13.68 22.422 11 1 80.25 134 ILE B C 1
ATOM 2334 O O . ILE B 1 134 ? 14.391 23.375 10.672 1 80.25 134 ILE B O 1
ATOM 2338 N N . LYS B 1 135 ? 12.695 22.625 11.844 1 71.06 135 LYS B N 1
ATOM 2339 C CA . LYS B 1 135 ? 12.531 23.859 12.609 1 71.06 135 LYS B CA 1
ATOM 2340 C C . LYS B 1 135 ? 13.852 24.266 13.266 1 71.06 135 LYS B C 1
ATOM 2342 O O . LYS B 1 135 ? 14.164 25.453 13.344 1 71.06 135 LYS B O 1
ATOM 2347 N N . ARG B 1 136 ? 14.648 23.438 13.711 1 60.94 136 ARG B N 1
ATOM 2348 C CA . ARG B 1 136 ? 15.875 23.734 14.438 1 60.94 136 ARG B CA 1
ATOM 2349 C C . ARG B 1 136 ? 16.969 24.234 13.492 1 60.94 136 ARG B C 1
ATOM 2351 O O . ARG B 1 136 ? 17.969 24.781 13.938 1 60.94 136 ARG B O 1
ATOM 2358 N N . SER B 1 137 ? 16.812 23.922 12.289 1 54.47 137 SER B N 1
ATOM 2359 C CA . SER B 1 137 ? 17.891 24.438 11.438 1 54.47 137 SER B CA 1
ATOM 2360 C C . SER B 1 137 ? 17.672 25.906 11.102 1 54.47 137 SER B C 1
ATOM 2362 O O . SER B 1 137 ? 16.625 26.281 10.562 1 54.47 137 SER B O 1
ATOM 2364 N N . PRO B 1 138 ? 18.219 26.844 11.828 1 45.84 138 PRO B N 1
ATOM 2365 C CA . PRO B 1 138 ? 18.141 28.297 11.602 1 45.84 138 PRO B CA 1
ATOM 2366 C C . PRO B 1 138 ? 18.219 28.672 10.125 1 45.84 138 PRO B C 1
ATOM 2368 O O . PRO B 1 138 ? 19.109 28.203 9.414 1 45.84 138 PRO B O 1
ATOM 2371 N N . VAL B 1 139 ? 17.156 28.625 9.32 1 44.84 139 VAL B N 1
ATOM 2372 C CA . VAL B 1 139 ? 17.344 29.422 8.109 1 44.84 139 VAL B CA 1
ATOM 2373 C C . VAL B 1 139 ? 18.266 30.609 8.414 1 44.84 139 VAL B C 1
ATOM 2375 O O . VAL B 1 139 ? 17.969 31.406 9.305 1 44.84 139 VAL B O 1
ATOM 2378 N N . ALA B 1 140 ? 19.547 30.5 8.227 1 41 140 ALA B N 1
ATOM 2379 C CA . ALA B 1 140 ? 20.5 31.594 8.289 1 41 140 ALA B CA 1
ATOM 2380 C C . ALA B 1 140 ? 19.891 32.875 7.734 1 41 140 ALA B C 1
ATOM 2382 O O . ALA B 1 140 ? 19.547 32.969 6.559 1 41 140 ALA B O 1
ATOM 2383 N N . SER B 1 141 ? 19 33.562 8.359 1 38.88 141 SER B N 1
ATOM 2384 C CA . SER B 1 141 ? 18.781 34.969 8.016 1 38.88 141 SER B CA 1
ATOM 2385 C C . SER B 1 141 ? 20.047 35.594 7.469 1 38.88 141 SER B C 1
ATOM 2387 O O . SER B 1 141 ? 21.062 35.656 8.164 1 38.88 141 SER B O 1
ATOM 2389 N N . THR B 1 142 ? 20.344 35.344 6.199 1 39.16 142 THR B N 1
ATOM 2390 C CA . THR B 1 142 ? 21.359 36.156 5.543 1 39.16 142 THR B CA 1
ATOM 2391 C C . THR B 1 142 ? 21.328 37.594 6.07 1 39.16 142 THR B C 1
ATOM 2393 O O . THR B 1 142 ? 20.359 38.312 5.852 1 39.16 142 THR B O 1
ATOM 2396 N N . ARG B 1 143 ? 21.828 37.781 7.277 1 39.56 143 ARG B N 1
ATOM 2397 C CA . ARG B 1 143 ? 22.141 39.125 7.766 1 39.56 143 ARG B CA 1
ATOM 2398 C C . ARG B 1 143 ? 22.703 39.969 6.648 1 39.56 143 ARG B C 1
ATOM 2400 O O . ARG B 1 143 ? 23.656 39.594 5.973 1 39.56 143 ARG B O 1
ATOM 2407 N N . SER B 1 144 ? 21.875 40.844 6.027 1 43.72 144 SER B N 1
ATOM 2408 C CA . SER B 1 144 ? 22.328 41.906 5.133 1 43.72 144 SER B CA 1
ATOM 2409 C C . SER B 1 144 ? 23.594 42.562 5.648 1 43.72 144 SER B C 1
ATOM 2411 O O . SER B 1 144 ? 23.672 42.938 6.816 1 43.72 144 SER B O 1
ATOM 2413 N N . PRO B 1 145 ? 24.688 42.312 5.043 1 44 145 PRO B N 1
ATOM 2414 C CA . PRO B 1 145 ? 25.906 43.031 5.457 1 44 145 PRO B CA 1
ATOM 2415 C C . PRO B 1 145 ? 25.672 44.531 5.691 1 44 145 PRO B C 1
ATOM 2417 O O . PRO B 1 145 ? 25.062 45.188 4.855 1 44 145 PRO B O 1
ATOM 2420 N N . GLN B 1 146 ? 25.344 44.938 6.859 1 40.69 146 GLN B N 1
ATOM 2421 C CA . GLN B 1 146 ? 25.328 46.375 7.18 1 40.69 146 GLN B CA 1
ATOM 2422 C C . GLN B 1 146 ? 26.516 47.094 6.562 1 40.69 146 GLN B C 1
ATOM 2424 O O . GLN B 1 146 ? 27.656 46.656 6.695 1 40.69 146 GLN B O 1
ATOM 2429 N N . VAL B 1 147 ? 26.359 47.812 5.43 1 45.16 147 VAL B N 1
ATOM 2430 C CA . VAL B 1 147 ? 27.312 48.719 4.785 1 45.16 147 VAL B CA 1
ATOM 2431 C C . VAL B 1 147 ? 27.984 49.594 5.84 1 45.16 147 VAL B C 1
ATOM 2433 O O . VAL B 1 147 ? 27.297 50.25 6.621 1 45.16 147 VAL B O 1
ATOM 2436 N N . PRO B 1 148 ? 29.188 49.406 6.176 1 47.06 148 PRO B N 1
ATOM 2437 C CA . PRO B 1 148 ? 29.938 50.281 7.094 1 47.06 148 PRO B CA 1
ATOM 2438 C C . PRO B 1 148 ? 29.844 51.75 6.707 1 47.06 148 PRO B C 1
ATOM 2440 O O . PRO B 1 148 ? 29.984 52.094 5.531 1 47.06 148 PRO B O 1
ATOM 2443 N N . LYS B 1 149 ? 29.047 52.625 7.312 1 39.31 149 LYS B N 1
ATOM 2444 C CA . LYS B 1 149 ? 29.016 54.062 7.16 1 39.31 149 LYS B CA 1
ATOM 2445 C C . LYS B 1 149 ? 30.422 54.656 7.215 1 39.31 149 LYS B C 1
ATOM 2447 O O . LY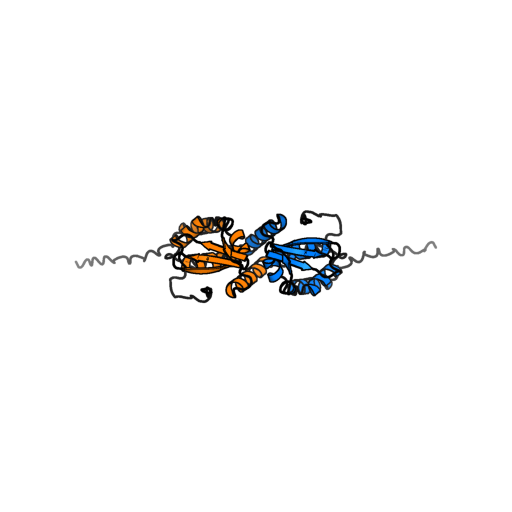S B 1 149 ? 31.172 54.375 8.156 1 39.31 149 LYS B O 1
ATOM 2452 N N . SER B 1 150 ? 31.109 54.844 6.051 1 41.09 150 SER B N 1
ATOM 2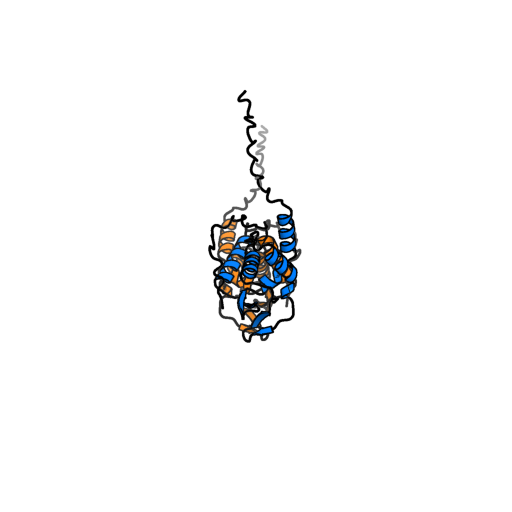453 C CA . SER B 1 150 ? 32.375 55.562 5.91 1 41.09 150 SER B CA 1
ATOM 2454 C C . SER B 1 150 ? 32.344 56.875 6.676 1 41.09 150 SER B C 1
ATOM 2456 O O . SER B 1 150 ? 31.453 57.719 6.457 1 41.09 150 SER B O 1
ATOM 2458 N N . ALA B 1 151 ? 32.812 57 7.914 1 40.56 151 ALA B N 1
ATOM 2459 C CA . ALA B 1 151 ? 33.125 58.188 8.727 1 40.56 151 ALA B CA 1
ATOM 2460 C C . ALA B 1 151 ? 34.031 59.156 7.973 1 40.56 151 ALA B C 1
ATOM 2462 O O . ALA B 1 151 ? 35.219 58.938 7.852 1 40.56 151 ALA B O 1
ATOM 2463 N N . HIS B 1 152 ? 33.781 59.5 6.684 1 36.62 152 HIS B N 1
ATOM 2464 C CA . HIS B 1 152 ? 34.688 60.5 6.164 1 36.62 152 HIS B CA 1
ATOM 2465 C C . HIS B 1 152 ? 34.688 61.75 7.031 1 36.62 152 HIS B C 1
ATOM 2467 O O . HIS B 1 152 ? 33.719 62.5 7.035 1 36.62 152 HIS B O 1
ATOM 2473 N N . THR B 1 153 ? 35.031 61.656 8.297 1 33.78 153 THR B N 1
ATOM 2474 C CA . THR B 1 153 ? 35.375 62.875 9.047 1 33.78 153 THR B CA 1
ATOM 2475 C C . THR B 1 153 ? 36.438 63.688 8.305 1 33.78 153 THR B C 1
ATOM 2477 O O . THR B 1 153 ? 37.594 63.25 8.203 1 33.78 153 THR B O 1
ATOM 2480 N N . ALA B 1 154 ? 36.156 64.188 7.07 1 34.59 154 ALA B N 1
ATOM 2481 C CA . ALA B 1 154 ? 37.125 65.125 6.477 1 34.59 154 ALA B CA 1
ATOM 2482 C C . ALA B 1 154 ? 37.531 66.188 7.48 1 34.59 154 ALA B C 1
ATOM 2484 O O . ALA B 1 154 ? 36.688 66.875 8.094 1 34.59 154 ALA B O 1
ATOM 2485 N N . ASP B 1 155 ? 38.719 65.938 8.023 1 33.97 155 ASP B N 1
ATOM 2486 C CA . ASP B 1 155 ? 39.625 66.875 8.703 1 33.97 155 ASP B CA 1
ATOM 2487 C C . ASP B 1 155 ? 39.875 68.125 7.891 1 33.97 155 ASP B C 1
ATOM 2489 O O . ASP B 1 155 ? 40.688 68.125 6.973 1 33.97 155 ASP B O 1
ATOM 2493 N N . MET B 1 156 ? 38.906 68.688 7.09 1 29.89 156 MET B N 1
ATOM 2494 C CA . MET B 1 156 ? 39.375 69.938 6.516 1 29.89 156 MET B CA 1
ATOM 2495 C C . MET B 1 156 ? 39.719 70.938 7.613 1 29.89 156 MET B C 1
ATOM 2497 O O . MET B 1 156 ?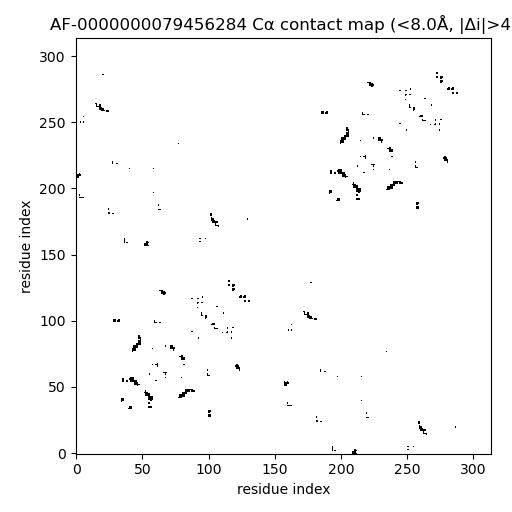 38.844 71.375 8.367 1 29.89 156 MET B O 1
ATOM 2501 N N . CYS B 1 157 ? 40.875 70.625 8.258 1 25.27 157 CYS B N 1
ATOM 2502 C CA . CYS B 1 157 ? 41.688 71.75 8.703 1 25.27 157 CYS B CA 1
ATOM 2503 C C . CYS B 1 157 ? 42.125 72.625 7.523 1 25.27 157 CYS B C 1
ATOM 2505 O O . CYS B 1 157 ? 42.438 72.062 6.453 1 25.27 157 CYS B O 1
#

InterPro domains:
  IPR000210 BTB/POZ domain [PF00651] (34-129)
  IPR000210 BTB/POZ domain [PS50097] (42-109)
  IPR000210 BTB/POZ domain [SM00225] (42-139)
  IPR011333 SKP1/BTB/POZ domain superfamily [G3DSA:3.30.710.10] (9-135)
  IPR011333 SKP1/BTB/POZ domain superfamily [SSF54695] (18-130)
  IPR050457 Zinc finger and BTB domain-containing [PTHR46105] (21-129)

Organism: NCBI:txid69355

Nearest PDB structures (foldseek):
  6er1-assembly1_A  TM=8.291E-01  e=8.284E-11  Drosophila melanogaster
  6zbu-assembly1_I  TM=8.728E-01  e=1.873E-09  Homo sapiens
  5x4m-assembly1_A  TM=8.498E-01  e=2.002E-09  Homo sapiens
  7lzq-assembly1_A  TM=8.359E-01  e=2.981E-09  Homo sapiens
  6y17-assembly1_B  TM=8.428E-01  e=3.404E-09  Homo sapiens

Solvent-accessible surface area (backbone atoms only — not comparable to full-atom values): 18441 Å² total; per-residue (Å²): 121,58,70,65,73,79,68,80,78,74,69,85,60,89,66,50,69,66,45,63,53,80,67,37,36,50,52,52,33,49,50,52,38,52,28,50,64,68,54,52,84,46,39,22,38,41,31,38,67,89,67,52,39,39,68,34,42,49,69,60,46,37,72,58,15,65,54,64,70,53,93,67,51,66,47,94,88,62,30,36,42,43,79,49,60,70,86,55,46,70,69,46,49,50,34,49,53,45,20,73,44,66,28,40,36,78,49,44,88,86,44,40,64,60,38,48,52,49,30,54,72,35,50,21,61,69,59,42,54,52,52,57,60,53,70,68,51,67,74,71,69,75,69,69,76,74,73,76,78,77,76,80,67,71,77,74,119,122,57,70,66,74,80,66,82,79,74,68,87,59,89,65,49,69,67,45,62,53,80,64,35,35,51,52,53,33,49,52,51,39,52,29,50,64,70,55,52,85,46,39,23,38,42,32,38,69,88,68,52,38,39,68,34,43,49,68,62,46,38,73,61,16,67,54,66,70,52,92,68,51,66,47,96,89,62,28,35,42,44,79,50,62,70,84,55,48,69,69,47,48,51,35,50,54,46,20,74,44,65,27,39,36,77,49,43,88,86,45,41,66,60,37,49,50,49,30,54,72,35,49,21,61,69,59,43,53,53,52,58,60,52,71,69,51,70,75,72,71,76,70,72,77,75,75,77,78,78,79,74,73,75,76,79,120